Protein AF-A0A267DN50-F1 (afdb_monomer_lite)

Secondary structure (DSSP, 8-state):
-TTHHHHHHHHHHHHHHHHHHHHHHHTTT-HHHHHHHHHHHHHHHHHHHHHHHHHHHHHS-GGGHHHHHHHHHHHIIIIIIIIHHHHHHHHHHHHHTT---HHHHHHHHHHHHHHHHHHHHHHHHHHHHHHHHHHHHHHHHHHHHHHHHHHHHHHHHH----HHHHGGG-S-------------------------

Structure (mmCIF, N/CA/C/O backbone):
data_AF-A0A267DN50-F1
#
_entry.id   AF-A0A267DN50-F1
#
loop_
_atom_site.group_PDB
_atom_site.id
_atom_site.type_symbol
_atom_site.label_atom_id
_atom_site.label_alt_id
_atom_site.label_comp_id
_atom_site.label_asym_id
_atom_site.label_entity_id
_atom_site.label_seq_id
_atom_site.pdbx_PDB_ins_code
_atom_site.Cartn_x
_atom_site.Cartn_y
_atom_site.Cartn_z
_atom_site.occupancy
_atom_site.B_iso_or_equiv
_atom_site.auth_seq_id
_atom_site.auth_comp_id
_atom_site.auth_asym_id
_atom_site.auth_atom_id
_atom_site.pdbx_PDB_model_num
ATOM 1 N N . MET A 1 1 ? 14.036 -15.244 -11.077 1.00 53.00 1 MET A N 1
ATOM 2 C CA . MET A 1 1 ? 12.853 -14.911 -11.902 1.00 53.00 1 MET A CA 1
ATOM 3 C C . MET A 1 1 ? 12.635 -13.404 -11.788 1.00 53.00 1 MET A C 1
ATOM 5 O O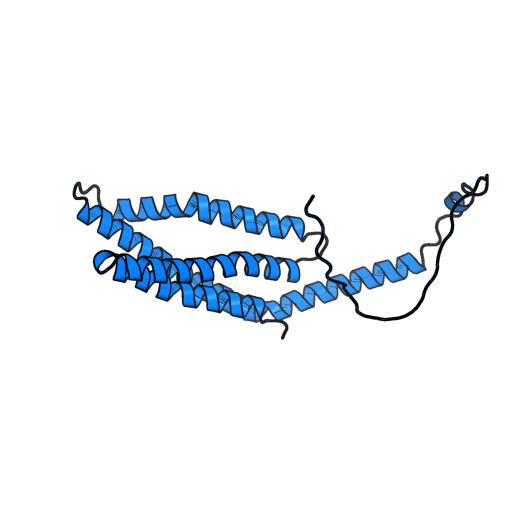 . MET A 1 1 ? 12.744 -12.907 -10.675 1.00 53.00 1 MET A O 1
ATOM 9 N N . PRO A 1 2 ? 12.424 -12.669 -12.889 1.00 61.88 2 PRO A N 1
ATOM 10 C CA . PRO A 1 2 ? 12.472 -11.200 -12.905 1.00 61.88 2 PRO A CA 1
ATOM 11 C C . PRO A 1 2 ? 11.225 -10.484 -12.345 1.00 61.88 2 PRO A C 1
ATOM 13 O O . PRO A 1 2 ? 11.190 -9.267 -12.372 1.00 61.88 2 PRO A O 1
ATOM 16 N N . ASN A 1 3 ? 10.214 -11.199 -11.842 1.00 72.62 3 ASN A N 1
ATOM 17 C CA . ASN A 1 3 ? 8.945 -10.676 -11.297 1.00 72.62 3 ASN A CA 1
ATOM 18 C C . ASN A 1 3 ? 8.736 -10.928 -9.797 1.00 72.62 3 ASN A C 1
ATOM 20 O O . ASN A 1 3 ? 7.644 -10.687 -9.293 1.00 72.62 3 ASN A O 1
ATOM 24 N N . ILE A 1 4 ? 9.722 -11.460 -9.079 1.00 81.81 4 ILE A N 1
ATOM 25 C CA . ILE A 1 4 ? 9.487 -11.932 -7.705 1.00 81.81 4 ILE A CA 1
ATOM 26 C C . ILE A 1 4 ? 9.120 -10.770 -6.774 1.00 81.81 4 ILE A C 1
ATOM 28 O O . ILE A 1 4 ? 8.232 -10.918 -5.945 1.00 81.81 4 ILE A O 1
ATOM 32 N N . ASP A 1 5 ? 9.732 -9.604 -6.942 1.00 87.06 5 ASP A N 1
ATOM 33 C CA . ASP A 1 5 ? 9.576 -8.458 -6.042 1.00 87.06 5 ASP A CA 1
ATOM 34 C C . ASP A 1 5 ? 8.137 -7.912 -6.006 1.00 87.06 5 ASP A C 1
ATOM 36 O O . ASP A 1 5 ? 7.555 -7.875 -4.923 1.00 87.06 5 ASP A O 1
ATOM 40 N N . PRO A 1 6 ? 7.474 -7.566 -7.131 1.00 86.12 6 PRO A N 1
ATOM 41 C CA . PRO A 1 6 ? 6.077 -7.124 -7.080 1.00 86.12 6 PRO A CA 1
ATOM 42 C C . PRO A 1 6 ? 5.107 -8.220 -6.612 1.00 86.12 6 PRO A C 1
ATOM 44 O O . PRO A 1 6 ? 4.110 -7.903 -5.963 1.00 86.12 6 PRO A O 1
ATOM 47 N N . ILE A 1 7 ? 5.403 -9.501 -6.873 1.00 88.06 7 ILE A N 1
ATOM 48 C CA . ILE A 1 7 ? 4.582 -10.627 -6.398 1.00 88.06 7 ILE A CA 1
ATOM 49 C C . ILE A 1 7 ? 4.672 -10.754 -4.878 1.00 88.06 7 ILE A C 1
ATOM 51 O O . ILE A 1 7 ? 3.643 -10.845 -4.212 1.00 88.06 7 ILE A O 1
ATOM 55 N N . VAL A 1 8 ? 5.887 -10.748 -4.325 1.00 90.25 8 VAL A N 1
ATOM 56 C CA . VAL A 1 8 ? 6.114 -10.832 -2.877 1.00 90.25 8 VAL A CA 1
ATOM 57 C C . VAL A 1 8 ? 5.501 -9.623 -2.181 1.00 90.25 8 VAL A C 1
ATOM 59 O O . VAL A 1 8 ? 4.876 -9.782 -1.134 1.00 90.25 8 VAL A O 1
ATOM 62 N N . ASN A 1 9 ? 5.592 -8.439 -2.793 1.00 90.62 9 ASN A N 1
ATOM 63 C CA . ASN A 1 9 ? 4.973 -7.237 -2.256 1.00 90.62 9 ASN A CA 1
ATOM 64 C C . ASN A 1 9 ? 3.441 -7.339 -2.188 1.00 90.62 9 ASN A C 1
ATOM 66 O O . ASN A 1 9 ? 2.832 -7.127 -1.139 1.00 90.62 9 ASN A O 1
ATOM 70 N N . GLY A 1 10 ? 2.815 -7.719 -3.306 1.00 88.81 10 GLY A N 1
ATOM 71 C CA . GLY A 1 10 ? 1.368 -7.901 -3.382 1.00 88.81 10 GLY A CA 1
ATOM 72 C C . GLY A 1 10 ? 0.870 -9.001 -2.444 1.00 88.81 10 GLY A C 1
ATOM 73 O O . GLY A 1 10 ? -0.134 -8.810 -1.763 1.00 88.81 10 GLY A O 1
ATOM 74 N N . ALA A 1 11 ? 1.593 -10.122 -2.352 1.00 90.25 11 ALA A N 1
ATOM 75 C CA . ALA A 1 11 ? 1.276 -11.219 -1.440 1.00 90.25 11 ALA A CA 1
ATOM 76 C C . ALA A 1 11 ? 1.411 -10.808 0.034 1.00 90.25 11 ALA A C 1
ATOM 78 O O . ALA A 1 11 ? 0.543 -11.145 0.837 1.00 90.25 11 ALA A O 1
ATOM 79 N N . GLY A 1 12 ? 2.453 -10.048 0.384 1.00 90.44 12 GLY A N 1
ATOM 80 C CA . GLY A 1 12 ? 2.645 -9.509 1.730 1.00 90.44 12 GLY A CA 1
ATOM 81 C C . GLY A 1 12 ? 1.500 -8.588 2.146 1.00 90.44 12 GLY A C 1
ATOM 82 O O . GLY A 1 12 ? 0.945 -8.753 3.229 1.00 90.44 12 GLY A O 1
ATOM 83 N N . LEU A 1 13 ? 1.074 -7.689 1.254 1.00 90.94 13 LEU A N 1
ATOM 84 C CA . LEU A 1 13 ? -0.038 -6.774 1.517 1.00 90.94 13 LEU A CA 1
ATOM 85 C C . LEU A 1 13 ? -1.396 -7.503 1.566 1.00 90.94 13 LEU A C 1
ATOM 87 O O . LEU A 1 13 ? -2.230 -7.213 2.424 1.00 90.94 13 LEU A O 1
ATOM 91 N N . LEU A 1 14 ? -1.592 -8.515 0.713 1.00 91.31 14 LEU A N 1
ATOM 92 C CA . LEU A 1 14 ? -2.772 -9.385 0.760 1.00 91.31 14 LEU A CA 1
ATOM 93 C C . LEU A 1 14 ? -2.852 -10.213 2.038 1.00 91.31 14 LEU A C 1
ATOM 95 O O . LEU A 1 14 ? -3.957 -10.441 2.516 1.00 91.31 14 LEU A O 1
ATOM 99 N N . LEU A 1 15 ? -1.719 -10.671 2.576 1.00 90.81 15 LEU A N 1
ATOM 100 C CA . LEU A 1 15 ? -1.656 -11.371 3.859 1.00 90.81 15 LEU A CA 1
ATOM 101 C C . LEU A 1 15 ? -1.810 -10.405 5.038 1.00 90.81 15 LEU A C 1
ATOM 103 O O . LEU A 1 15 ? -2.452 -10.757 6.024 1.00 90.81 15 LEU A O 1
ATOM 107 N N . ALA A 1 16 ? -1.303 -9.176 4.932 1.00 91.75 16 ALA A N 1
ATOM 108 C CA . ALA A 1 16 ? -1.474 -8.159 5.966 1.00 91.75 16 ALA A CA 1
ATOM 109 C C . ALA A 1 16 ? -2.956 -7.795 6.177 1.00 91.75 16 ALA A C 1
ATOM 111 O O . ALA A 1 16 ? -3.373 -7.600 7.312 1.00 91.75 16 ALA A O 1
ATOM 112 N N . GLY A 1 17 ? -3.779 -7.775 5.122 1.00 89.56 17 GLY A N 1
ATOM 113 C CA . GLY A 1 17 ? -5.225 -7.511 5.204 1.00 89.56 17 GLY A CA 1
ATOM 114 C C . GLY A 1 17 ? -6.007 -8.387 6.210 1.00 89.56 17 GLY A C 1
ATOM 115 O O . GLY A 1 17 ? -6.609 -7.843 7.140 1.00 89.56 17 GLY A O 1
ATOM 116 N N . PRO A 1 18 ? -6.028 -9.728 6.070 1.00 88.75 18 PRO A N 1
ATOM 117 C CA . PRO A 1 18 ? -6.711 -10.625 7.000 1.00 88.75 18 PRO A CA 1
ATOM 118 C C . PRO A 1 18 ? -6.049 -10.665 8.382 1.00 88.75 18 PRO A C 1
ATOM 120 O O . PRO A 1 18 ? -6.759 -10.822 9.372 1.00 88.75 18 PRO A O 1
ATOM 123 N N . PHE A 1 19 ? -4.728 -10.479 8.480 1.00 90.19 19 PHE A N 1
ATOM 124 C CA . PHE A 1 19 ? -4.043 -10.369 9.774 1.00 90.19 19 PHE A CA 1
ATOM 125 C C . PHE A 1 19 ? -4.443 -9.094 10.532 1.00 90.19 19 PHE A C 1
ATOM 127 O O . PHE A 1 19 ? -4.728 -9.156 11.730 1.00 90.19 19 PHE A O 1
ATOM 134 N N . LEU A 1 20 ? -4.568 -7.961 9.837 1.00 91.62 20 LEU A N 1
ATOM 135 C CA . LEU A 1 20 ? -5.076 -6.707 10.393 1.00 91.62 20 LEU A CA 1
ATOM 136 C C . LEU A 1 20 ? -6.543 -6.859 10.821 1.00 91.62 20 LEU A C 1
ATOM 138 O O . LEU A 1 20 ? -6.914 -6.468 11.925 1.00 91.62 20 LEU A O 1
ATOM 142 N N . TRP A 1 21 ? -7.373 -7.497 9.990 1.00 91.62 21 TRP A N 1
ATOM 143 C CA . TRP A 1 21 ? -8.766 -7.794 10.336 1.00 91.62 21 TRP A CA 1
ATOM 144 C C . TRP A 1 21 ? -8.875 -8.684 11.584 1.00 91.62 21 TRP A C 1
ATOM 146 O O . TRP A 1 21 ? -9.641 -8.374 12.495 1.00 91.62 21 TRP A O 1
ATOM 156 N N . ALA A 1 22 ? -8.069 -9.747 11.666 1.00 90.81 22 ALA A N 1
ATOM 157 C CA . ALA A 1 22 ? -8.013 -10.622 12.834 1.00 90.81 22 ALA A CA 1
ATOM 158 C C . ALA A 1 22 ? -7.535 -9.867 14.083 1.00 90.81 22 ALA A C 1
ATOM 160 O O . ALA A 1 22 ? -8.112 -10.036 15.155 1.00 90.81 22 ALA A O 1
ATOM 161 N N . THR A 1 23 ? -6.539 -8.987 13.940 1.00 92.06 23 THR A N 1
ATOM 162 C CA . THR A 1 23 ? -6.069 -8.112 15.022 1.00 92.06 23 THR A CA 1
ATOM 163 C C . THR A 1 23 ? -7.229 -7.284 15.571 1.00 92.06 23 THR A C 1
ATOM 165 O O . THR A 1 23 ? -7.488 -7.335 16.770 1.00 92.06 23 THR A O 1
ATOM 168 N N . LEU A 1 24 ? -7.995 -6.611 14.704 1.00 90.31 24 LEU A N 1
ATOM 169 C CA . LEU A 1 24 ? -9.158 -5.811 15.106 1.00 90.31 24 LEU A CA 1
ATOM 170 C C . LEU A 1 24 ? -10.271 -6.648 15.744 1.00 90.31 24 LEU A C 1
ATOM 172 O O . LEU A 1 24 ? -10.923 -6.170 16.670 1.00 90.31 24 LEU A O 1
ATOM 176 N N . TYR A 1 25 ? -10.490 -7.880 15.283 1.00 90.44 25 TYR A N 1
ATOM 177 C CA . TYR A 1 25 ? -11.490 -8.779 15.861 1.00 90.44 25 TYR A CA 1
ATOM 178 C C . TYR A 1 25 ? -11.106 -9.261 17.272 1.00 90.44 25 TYR A C 1
ATOM 180 O O . TYR A 1 25 ? -11.981 -9.422 18.122 1.00 90.44 25 TYR A O 1
ATOM 188 N N . LEU A 1 26 ? -9.811 -9.459 17.549 1.00 89.88 26 LEU A N 1
ATOM 189 C CA . LEU A 1 26 ? -9.319 -10.002 18.823 1.00 89.88 26 LEU A CA 1
ATOM 190 C C . LEU A 1 26 ? -9.086 -8.949 19.919 1.00 89.88 26 LEU A C 1
ATOM 192 O O . LEU A 1 26 ? -8.982 -9.338 21.087 1.00 89.88 26 LEU A O 1
ATOM 196 N N . VAL A 1 27 ? -9.073 -7.651 19.580 1.00 89.75 27 VAL A N 1
ATOM 197 C CA . VAL A 1 27 ? -8.904 -6.535 20.536 1.00 89.75 27 VAL A CA 1
ATOM 198 C C . VAL A 1 27 ? -9.737 -6.690 21.823 1.00 89.75 27 VAL A C 1
ATOM 200 O O . VAL A 1 27 ? -9.157 -6.562 22.902 1.00 89.75 27 VAL A O 1
ATOM 203 N N . PRO A 1 28 ? -11.060 -6.967 21.781 1.00 85.19 28 PRO A N 1
ATOM 204 C CA . PRO A 1 28 ? -11.863 -7.070 23.002 1.00 85.19 28 PRO A CA 1
ATOM 205 C C . PRO A 1 28 ? -11.683 -8.396 23.759 1.00 85.19 28 PRO A C 1
ATOM 207 O O . PRO A 1 28 ? -12.145 -8.506 24.892 1.00 85.19 28 PRO A O 1
ATOM 210 N N . VAL A 1 29 ? -11.053 -9.409 23.152 1.00 87.44 29 VAL A N 1
ATOM 211 C CA . VAL A 1 29 ? -10.940 -10.762 23.720 1.00 87.44 29 VAL A CA 1
ATOM 212 C C . VAL A 1 29 ? -9.640 -10.927 24.498 1.00 87.44 29 VAL A C 1
ATOM 214 O O . VAL A 1 29 ? -9.661 -11.373 25.643 1.00 87.44 29 VAL A O 1
ATOM 217 N N . SER A 1 30 ? -8.495 -10.589 23.894 1.00 89.06 30 SER A N 1
ATOM 218 C CA . SER A 1 30 ? -7.216 -10.661 24.605 1.00 89.06 30 SER A CA 1
ATOM 219 C C . SER A 1 30 ? -6.149 -9.741 24.017 1.00 89.06 30 SER A C 1
ATOM 221 O O . SER A 1 30 ? -5.908 -9.702 22.807 1.00 89.06 30 SER A O 1
ATOM 223 N N . VAL A 1 31 ? -5.445 -9.048 24.910 1.00 89.75 31 VAL A N 1
ATOM 224 C CA . VAL A 1 31 ? -4.378 -8.110 24.543 1.00 89.75 31 VAL A CA 1
ATOM 225 C C . VAL A 1 31 ? -3.153 -8.850 23.994 1.00 89.75 31 VAL A C 1
ATOM 227 O O . VAL A 1 31 ? -2.584 -8.421 22.998 1.00 89.75 31 VAL A O 1
ATOM 230 N N . TYR A 1 32 ? -2.773 -9.995 24.576 1.00 92.06 32 TYR A N 1
ATOM 231 C CA . TYR A 1 32 ? -1.568 -10.730 24.165 1.00 92.06 32 TYR A CA 1
ATOM 232 C C . TYR A 1 32 ? -1.637 -11.252 22.721 1.00 92.06 32 TYR A C 1
ATOM 234 O O . TYR A 1 32 ? -0.693 -11.038 21.964 1.00 92.06 32 TYR A O 1
ATOM 242 N N . LEU A 1 33 ? -2.750 -11.878 22.304 1.00 90.62 33 LEU A N 1
ATOM 243 C CA . LEU A 1 33 ? -2.920 -12.294 20.901 1.00 90.62 33 LEU A CA 1
ATOM 244 C C . LEU A 1 33 ? -2.954 -11.091 19.958 1.00 90.62 33 LEU A C 1
ATOM 246 O O . LEU A 1 33 ? -2.358 -11.148 18.886 1.00 90.62 33 LEU A O 1
ATOM 2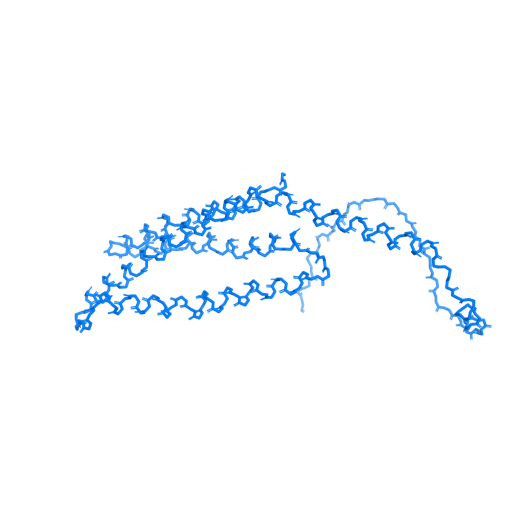50 N N . THR A 1 34 ? -3.615 -10.005 20.369 1.00 92.50 34 THR A N 1
ATOM 251 C CA . THR A 1 34 ? -3.678 -8.766 19.583 1.00 92.50 34 THR A CA 1
ATOM 252 C C . THR A 1 34 ? -2.277 -8.222 19.317 1.00 92.50 34 THR A C 1
ATOM 254 O O . THR A 1 34 ? -1.965 -7.896 18.180 1.00 92.50 34 THR A O 1
ATOM 257 N N . LEU A 1 35 ? -1.398 -8.186 20.323 1.00 91.94 35 LEU A N 1
ATOM 258 C CA . LEU A 1 35 ? -0.023 -7.702 20.162 1.00 91.94 35 LEU A CA 1
ATOM 259 C C . LEU A 1 35 ? 0.819 -8.596 19.240 1.00 91.94 35 LEU A C 1
ATOM 261 O O . LEU A 1 35 ? 1.568 -8.079 18.415 1.00 91.94 35 LEU A O 1
ATOM 265 N N . VAL A 1 36 ? 0.681 -9.922 19.340 1.00 93.81 36 VAL A N 1
ATOM 266 C CA . VAL A 1 36 ? 1.411 -10.862 18.468 1.00 93.81 36 VAL A CA 1
ATOM 267 C C . VAL A 1 36 ? 0.959 -10.731 17.009 1.00 93.81 36 VAL A C 1
ATOM 269 O O . VAL A 1 36 ? 1.795 -10.690 16.107 1.00 93.81 36 VAL A O 1
ATOM 272 N N . LEU A 1 37 ? -0.350 -10.624 16.764 1.00 91.69 37 LEU A N 1
ATOM 273 C CA . LEU A 1 37 ? -0.890 -10.433 15.413 1.00 91.69 37 LEU A CA 1
ATOM 274 C C . LEU A 1 37 ? -0.586 -9.038 14.853 1.00 91.69 37 LEU A C 1
ATOM 276 O O . LEU A 1 37 ? -0.269 -8.915 13.668 1.00 91.69 37 LEU A O 1
ATOM 280 N N . MET A 1 38 ? -0.609 -8.005 15.698 1.00 93.25 38 MET A N 1
ATOM 281 C CA . MET A 1 38 ? -0.199 -6.647 15.337 1.00 93.25 38 MET A CA 1
ATOM 282 C C . MET A 1 38 ? 1.267 -6.625 14.900 1.00 93.25 38 MET A C 1
ATOM 284 O O . MET A 1 38 ? 1.581 -6.070 13.854 1.00 93.25 38 MET A O 1
ATOM 288 N N . PHE A 1 39 ? 2.154 -7.296 15.642 1.00 94.00 39 PHE A N 1
ATOM 289 C CA . PHE A 1 39 ? 3.566 -7.407 15.276 1.00 94.00 39 PHE A CA 1
ATOM 290 C C . PHE A 1 39 ? 3.761 -8.096 13.919 1.00 94.00 39 PHE A C 1
ATOM 292 O O . PHE A 1 39 ? 4.526 -7.615 13.086 1.00 94.00 39 PHE A O 1
ATOM 299 N N . ALA A 1 40 ? 3.044 -9.194 13.662 1.00 92.38 40 ALA A N 1
ATOM 300 C CA . ALA A 1 40 ? 3.102 -9.876 12.370 1.00 92.38 40 ALA A CA 1
ATOM 301 C C . ALA A 1 40 ? 2.575 -8.996 11.218 1.00 92.38 40 ALA A C 1
ATOM 303 O O . ALA A 1 40 ? 3.163 -8.978 10.138 1.00 92.38 40 ALA A O 1
ATOM 304 N N . THR A 1 41 ? 1.494 -8.248 11.457 1.00 93.50 41 THR A N 1
ATOM 305 C CA . THR A 1 41 ? 0.917 -7.308 10.483 1.00 93.50 41 THR A CA 1
ATOM 306 C C . THR A 1 41 ? 1.898 -6.187 10.150 1.00 93.50 41 THR A C 1
ATOM 308 O O . THR A 1 41 ? 2.143 -5.917 8.976 1.00 93.50 41 THR A O 1
ATOM 311 N N . GLU A 1 42 ? 2.502 -5.581 11.172 1.00 91.94 42 GLU A N 1
ATOM 312 C CA . GLU A 1 42 ? 3.490 -4.515 11.013 1.00 91.94 42 GLU A CA 1
ATOM 313 C C . GLU A 1 42 ? 4.728 -5.021 10.268 1.00 91.94 42 GLU A C 1
ATOM 315 O O . GLU A 1 42 ? 5.201 -4.366 9.350 1.00 91.94 42 GLU A O 1
ATOM 320 N N . LEU A 1 43 ? 5.206 -6.234 10.570 1.00 93.00 43 LEU A N 1
ATOM 321 C CA . LEU A 1 43 ? 6.343 -6.833 9.868 1.00 93.00 43 LEU A CA 1
ATOM 322 C C . LEU A 1 43 ? 6.079 -6.994 8.361 1.00 93.00 43 LEU A C 1
ATOM 324 O O . LEU A 1 43 ? 6.939 -6.666 7.540 1.00 93.00 43 LEU A O 1
ATOM 328 N N . LEU A 1 44 ? 4.889 -7.479 7.992 1.00 91.06 44 LEU A N 1
ATOM 329 C CA . LEU A 1 44 ? 4.465 -7.586 6.592 1.00 91.06 44 LEU A CA 1
ATOM 330 C C . LEU A 1 44 ? 4.361 -6.203 5.928 1.00 91.06 44 LEU A C 1
ATOM 332 O O . LEU A 1 44 ? 4.697 -6.053 4.752 1.00 91.06 44 LEU A O 1
ATOM 336 N N . LEU A 1 45 ? 3.943 -5.185 6.683 1.00 89.31 45 LEU A N 1
ATOM 337 C CA . LEU A 1 45 ? 3.839 -3.808 6.207 1.00 89.31 45 LEU A CA 1
ATOM 338 C C . LEU A 1 45 ? 5.218 -3.151 6.021 1.00 89.31 45 LEU A C 1
ATOM 340 O O . LEU A 1 45 ? 5.456 -2.505 4.998 1.00 89.31 45 LEU A O 1
ATOM 344 N N . CYS A 1 46 ? 6.157 -3.378 6.944 1.00 90.88 46 CYS A N 1
ATOM 345 C CA . CYS A 1 46 ? 7.543 -2.919 6.840 1.00 90.88 46 CYS A CA 1
ATOM 346 C C . CYS A 1 46 ? 8.245 -3.518 5.615 1.00 90.88 46 CYS A C 1
ATOM 348 O O . CYS A 1 46 ? 9.015 -2.832 4.940 1.00 90.88 46 CYS A O 1
ATOM 350 N N . LEU A 1 47 ? 7.958 -4.784 5.295 1.00 86.81 47 LEU A N 1
ATOM 351 C CA . LEU A 1 47 ? 8.485 -5.434 4.097 1.00 86.81 47 LEU A CA 1
ATOM 352 C C . LEU A 1 47 ? 8.004 -4.718 2.821 1.00 86.81 47 LEU A C 1
ATOM 354 O O . LEU A 1 47 ? 8.806 -4.471 1.920 1.00 86.81 47 LEU A O 1
ATOM 358 N N . ASN A 1 48 ? 6.731 -4.313 2.767 1.00 89.00 48 ASN A N 1
ATOM 359 C CA . ASN A 1 48 ? 6.174 -3.591 1.618 1.00 89.00 48 ASN A CA 1
ATOM 360 C C . ASN A 1 48 ? 6.871 -2.245 1.371 1.00 89.00 48 ASN A C 1
ATOM 362 O O . ASN A 1 48 ? 7.189 -1.915 0.227 1.00 89.00 48 ASN A O 1
ATOM 366 N N . TRP A 1 49 ? 7.203 -1.507 2.435 1.00 87.50 49 TRP A N 1
ATOM 367 C CA . TRP A 1 49 ? 7.943 -0.246 2.319 1.00 87.50 49 TRP A CA 1
ATOM 368 C C . TRP A 1 49 ? 9.336 -0.419 1.683 1.00 87.50 49 TRP A C 1
ATOM 370 O O . TRP A 1 49 ? 9.754 0.397 0.859 1.00 87.50 49 TRP A O 1
ATOM 380 N N . ALA A 1 50 ? 10.039 -1.514 1.987 1.00 88.94 50 ALA A N 1
ATOM 381 C CA . ALA A 1 50 ? 11.332 -1.813 1.371 1.00 88.94 50 ALA A CA 1
ATOM 382 C C . ALA A 1 50 ? 11.196 -2.267 -0.097 1.00 88.94 50 ALA A C 1
ATOM 384 O O . ALA A 1 50 ? 11.947 -1.809 -0.965 1.00 88.94 50 ALA A O 1
ATOM 385 N N . LEU A 1 51 ? 10.227 -3.140 -0.398 1.00 89.62 51 LEU A N 1
ATOM 386 C CA . LEU A 1 51 ? 10.055 -3.703 -1.742 1.00 89.62 51 LEU A CA 1
ATOM 387 C C . LEU A 1 51 ? 9.550 -2.678 -2.762 1.00 89.62 51 LEU A C 1
ATOM 389 O O . LEU A 1 51 ? 9.991 -2.708 -3.912 1.00 89.62 51 LEU A O 1
ATOM 393 N N . VAL A 1 52 ? 8.671 -1.747 -2.372 1.00 89.06 52 VAL A N 1
ATOM 394 C CA . VAL A 1 52 ? 8.186 -0.703 -3.294 1.00 89.06 52 VAL A CA 1
ATOM 395 C C . VAL A 1 52 ? 9.328 0.185 -3.797 1.00 89.06 52 VAL A C 1
ATOM 397 O O . VAL A 1 52 ? 9.339 0.580 -4.969 1.00 89.06 52 VAL A O 1
ATOM 400 N N . ASN A 1 53 ? 10.331 0.450 -2.951 1.00 90.50 53 ASN A N 1
ATOM 401 C CA . ASN A 1 53 ? 11.519 1.183 -3.365 1.00 90.50 53 ASN A CA 1
ATOM 402 C C . ASN A 1 53 ? 12.298 0.381 -4.411 1.00 90.50 53 ASN A C 1
ATOM 404 O O . ASN A 1 53 ? 12.532 0.890 -5.499 1.00 90.50 53 ASN A O 1
ATOM 408 N N . GLU A 1 54 ? 12.608 -0.889 -4.149 1.00 90.88 54 GLU A N 1
ATOM 409 C CA . GLU A 1 54 ? 13.342 -1.734 -5.101 1.00 90.88 54 GLU A CA 1
ATOM 410 C C . GLU A 1 54 ? 12.636 -1.841 -6.464 1.00 90.88 54 GLU A C 1
ATOM 412 O O . GLU A 1 54 ? 13.262 -1.650 -7.506 1.00 90.88 54 GLU A O 1
ATOM 417 N N . ILE A 1 55 ? 11.315 -2.044 -6.477 1.00 89.38 55 ILE A N 1
ATOM 418 C CA . ILE A 1 55 ? 10.503 -2.074 -7.704 1.00 89.38 55 ILE A CA 1
ATOM 419 C C . ILE A 1 55 ? 10.657 -0.765 -8.488 1.00 89.38 55 ILE A C 1
ATOM 421 O O . ILE A 1 55 ? 10.919 -0.804 -9.692 1.00 89.38 55 ILE A O 1
ATOM 425 N N . THR A 1 56 ? 10.555 0.381 -7.805 1.00 88.19 56 THR A N 1
ATOM 426 C CA . THR A 1 56 ? 10.682 1.721 -8.406 1.00 88.19 56 THR A CA 1
ATOM 427 C C . THR A 1 56 ? 12.045 1.914 -9.066 1.00 88.19 56 THR A C 1
ATOM 429 O O . THR A 1 56 ? 12.136 2.426 -10.183 1.00 88.19 56 THR A O 1
ATOM 432 N N . LEU A 1 57 ? 13.116 1.468 -8.410 1.00 87.56 57 LEU A N 1
ATOM 433 C CA . LEU A 1 57 ? 14.480 1.599 -8.922 1.00 87.56 57 LEU A CA 1
ATOM 434 C C . LEU A 1 57 ? 14.713 0.779 -10.197 1.00 87.56 57 LEU A C 1
ATOM 436 O O . LEU A 1 57 ? 15.560 1.161 -10.998 1.00 87.56 57 LEU A O 1
ATOM 440 N N . ARG A 1 58 ? 13.976 -0.320 -10.406 1.00 84.75 58 ARG A N 1
ATOM 441 C CA . ARG A 1 58 ? 14.124 -1.167 -11.604 1.00 84.75 58 ARG A CA 1
ATOM 442 C C . ARG A 1 58 ? 13.320 -0.693 -12.807 1.00 84.75 58 ARG A C 1
ATOM 444 O O . ARG A 1 58 ? 13.702 -0.974 -13.937 1.00 84.75 58 ARG A O 1
ATOM 451 N N . VAL A 1 59 ? 12.229 0.033 -12.576 1.00 87.31 59 VAL A N 1
ATOM 452 C CA . VAL A 1 59 ? 11.383 0.590 -13.649 1.00 87.31 59 VAL A CA 1
ATOM 453 C C . VAL A 1 59 ? 11.727 2.039 -13.990 1.00 87.31 59 VAL A C 1
ATOM 455 O O . VAL A 1 59 ? 11.093 2.643 -14.853 1.00 87.31 59 VAL A O 1
ATOM 458 N N . THR A 1 60 ? 12.734 2.618 -13.336 1.00 86.25 60 THR A N 1
ATOM 459 C CA . THR A 1 60 ? 13.169 3.994 -13.581 1.00 86.25 60 THR A CA 1
ATOM 460 C C . THR A 1 60 ? 14.546 4.028 -14.221 1.00 86.25 60 THR A C 1
ATOM 462 O O . THR A 1 60 ? 15.454 3.288 -13.857 1.00 86.25 60 THR A O 1
ATOM 465 N N . VAL A 1 61 ? 14.708 4.916 -15.202 1.00 81.69 61 VAL A N 1
ATOM 466 C CA . VAL A 1 61 ? 15.997 5.135 -15.869 1.00 81.69 61 VAL A CA 1
ATOM 467 C C . VAL A 1 61 ? 16.995 5.713 -14.849 1.00 81.69 61 VAL A C 1
ATOM 469 O O . VAL A 1 61 ? 16.602 6.601 -14.078 1.00 81.69 61 VAL A O 1
ATOM 472 N N . PRO A 1 62 ? 18.279 5.294 -14.852 1.00 78.94 62 PRO A N 1
ATOM 473 C CA . PRO A 1 62 ? 19.262 5.678 -13.832 1.00 78.94 62 PRO A CA 1
ATOM 474 C C . PRO A 1 62 ? 19.356 7.185 -13.557 1.00 78.94 62 PRO A C 1
ATOM 476 O O . PRO A 1 62 ? 19.477 7.602 -12.407 1.00 78.94 62 PRO A O 1
ATOM 479 N N . THR A 1 63 ? 19.210 8.017 -14.592 1.00 80.44 63 THR A N 1
ATOM 480 C CA . THR A 1 63 ? 19.284 9.486 -14.499 1.00 80.44 63 THR A CA 1
ATOM 481 C C . THR A 1 63 ? 18.149 10.125 -13.693 1.00 80.44 63 THR A C 1
ATOM 483 O O . THR A 1 63 ? 18.291 11.255 -13.234 1.00 80.44 63 THR A O 1
ATOM 486 N N . ARG A 1 64 ? 17.020 9.429 -13.501 1.00 83.25 64 ARG A N 1
ATOM 487 C CA . ARG A 1 64 ? 15.822 9.945 -12.806 1.00 83.25 64 ARG A CA 1
ATOM 488 C C . ARG A 1 64 ? 15.457 9.154 -11.550 1.00 83.25 64 ARG A C 1
ATOM 490 O O . ARG A 1 64 ? 14.465 9.470 -10.895 1.00 83.25 64 ARG A O 1
ATOM 497 N N . ARG A 1 65 ? 16.272 8.159 -11.195 1.00 88.56 65 ARG A N 1
ATOM 498 C CA . ARG A 1 65 ? 16.045 7.235 -10.078 1.00 88.56 65 ARG A CA 1
ATOM 499 C C . ARG A 1 65 ? 15.819 7.966 -8.746 1.00 88.56 65 ARG A C 1
ATOM 501 O O . ARG A 1 65 ? 14.860 7.670 -8.045 1.00 88.56 65 ARG A O 1
ATOM 508 N N . SER A 1 66 ? 16.630 8.986 -8.451 1.00 90.50 66 SER A N 1
ATOM 509 C CA . SER A 1 66 ? 16.530 9.777 -7.209 1.00 90.50 66 SER A CA 1
ATOM 510 C C . SER A 1 66 ? 15.187 10.508 -7.067 1.00 90.50 66 SER A C 1
ATOM 512 O O . SER A 1 66 ? 14.552 10.456 -6.017 1.00 90.50 66 SER A O 1
ATOM 514 N N . MET A 1 67 ? 14.689 11.123 -8.145 1.00 92.44 67 MET A N 1
ATOM 515 C CA . MET A 1 67 ? 13.402 11.824 -8.119 1.00 92.44 67 MET A CA 1
ATOM 516 C C . MET A 1 67 ? 12.234 10.855 -7.901 1.00 92.44 67 MET A C 1
ATOM 518 O O . MET A 1 67 ? 11.330 11.155 -7.124 1.00 92.44 67 MET A O 1
ATOM 522 N N . ALA A 1 68 ? 12.264 9.690 -8.555 1.00 91.25 68 ALA A N 1
ATOM 523 C CA . ALA A 1 68 ? 11.224 8.676 -8.410 1.00 91.25 68 ALA A CA 1
ATOM 524 C C . ALA A 1 68 ? 11.143 8.134 -6.975 1.00 91.25 68 ALA A C 1
ATOM 526 O O . ALA A 1 68 ? 10.054 8.055 -6.407 1.00 91.25 68 ALA A O 1
ATOM 527 N N . THR A 1 69 ? 12.291 7.841 -6.360 1.00 89.62 69 THR A N 1
ATOM 528 C CA . THR A 1 69 ? 12.362 7.438 -4.950 1.00 89.62 69 THR A CA 1
ATOM 529 C C . THR A 1 69 ? 11.823 8.518 -4.022 1.00 89.62 69 THR A C 1
ATOM 531 O O . THR A 1 69 ? 11.003 8.221 -3.156 1.00 89.62 69 THR A O 1
ATOM 534 N N . SER A 1 70 ? 12.218 9.778 -4.221 1.00 93.31 70 SER A N 1
ATOM 535 C CA . SER A 1 70 ? 11.739 10.883 -3.388 1.00 93.31 70 SER A CA 1
ATOM 536 C C . SER A 1 70 ? 10.231 11.090 -3.505 1.00 93.31 70 SER A C 1
ATOM 538 O O . SER A 1 70 ? 9.578 11.290 -2.488 1.00 93.31 70 SER A O 1
ATOM 540 N N . ILE A 1 71 ? 9.650 10.997 -4.707 1.00 93.81 71 ILE A N 1
ATOM 541 C CA . ILE A 1 71 ? 8.191 11.087 -4.889 1.00 93.81 71 ILE A CA 1
ATOM 542 C C . ILE A 1 71 ? 7.484 9.941 -4.165 1.00 93.81 71 ILE A C 1
ATOM 544 O O . ILE A 1 71 ? 6.484 10.181 -3.496 1.00 93.81 71 ILE A O 1
ATOM 548 N N . ASN A 1 72 ? 8.005 8.716 -4.261 1.00 91.44 72 ASN A N 1
ATOM 549 C CA . ASN A 1 72 ? 7.433 7.560 -3.575 1.00 91.44 72 ASN A CA 1
ATOM 550 C C . ASN A 1 72 ? 7.438 7.736 -2.044 1.00 91.44 72 ASN A C 1
ATOM 552 O O . ASN A 1 72 ? 6.434 7.486 -1.376 1.00 91.44 72 ASN A O 1
ATOM 556 N N . ILE A 1 73 ? 8.547 8.233 -1.490 1.00 91.81 73 ILE A N 1
ATOM 557 C CA . ILE A 1 73 ? 8.687 8.530 -0.058 1.00 91.81 73 ILE A CA 1
ATOM 558 C C . ILE A 1 73 ? 7.764 9.685 0.355 1.00 91.81 73 ILE A C 1
ATOM 560 O O . ILE A 1 73 ? 7.031 9.563 1.333 1.00 91.81 73 ILE A O 1
ATOM 564 N N . LEU A 1 74 ? 7.742 10.784 -0.406 1.00 93.50 74 LEU A N 1
ATOM 565 C CA . LEU A 1 74 ? 6.866 11.929 -0.144 1.00 93.50 74 LEU A CA 1
ATOM 566 C C . LEU A 1 74 ? 5.392 11.529 -0.174 1.00 93.50 74 LEU A C 1
ATOM 568 O O . LEU A 1 74 ? 4.643 11.923 0.713 1.00 93.50 74 LEU A O 1
ATOM 572 N N . ALA A 1 75 ? 4.977 10.732 -1.160 1.00 90.88 75 ALA A N 1
ATOM 573 C CA . ALA A 1 75 ? 3.617 10.219 -1.245 1.00 90.88 75 ALA A CA 1
ATOM 574 C C . ALA A 1 75 ? 3.282 9.336 -0.035 1.00 90.88 75 ALA A C 1
ATOM 576 O O . ALA A 1 75 ? 2.218 9.501 0.556 1.00 90.88 75 ALA A O 1
ATOM 577 N N . SER A 1 76 ? 4.207 8.460 0.370 1.00 88.88 76 SER A N 1
ATOM 578 C CA . SER A 1 76 ? 4.027 7.575 1.526 1.00 88.88 76 SER A CA 1
ATOM 579 C C . SER A 1 76 ? 3.893 8.354 2.836 1.00 88.88 76 SER A C 1
ATOM 581 O O . SER A 1 76 ? 2.976 8.087 3.602 1.00 88.88 76 SER A O 1
ATOM 583 N N . HIS A 1 77 ? 4.730 9.365 3.078 1.00 90.62 77 HIS A N 1
ATOM 584 C CA . HIS A 1 77 ? 4.627 10.175 4.297 1.00 90.62 77 HIS A CA 1
ATOM 585 C C . HIS A 1 77 ? 3.425 11.123 4.277 1.00 90.62 77 HIS A C 1
ATOM 587 O O . HIS A 1 77 ? 2.729 11.269 5.278 1.00 90.62 77 HIS A O 1
ATOM 593 N N . LEU A 1 78 ? 3.151 11.773 3.144 1.00 91.56 78 LEU A N 1
ATOM 594 C CA . LEU A 1 78 ? 2.064 12.745 3.063 1.00 91.56 78 LEU A CA 1
ATOM 595 C C . LEU A 1 78 ? 0.694 12.067 3.159 1.00 91.56 78 LEU A C 1
ATOM 597 O O . LEU A 1 78 ? -0.170 12.534 3.896 1.00 91.56 78 LEU A O 1
ATOM 601 N N . LEU A 1 79 ? 0.479 10.975 2.423 1.00 87.50 79 LEU A N 1
ATOM 602 C CA . LEU A 1 79 ? -0.807 10.272 2.419 1.00 87.50 79 LEU A CA 1
ATOM 603 C C . LEU A 1 79 ? -0.906 9.245 3.547 1.00 87.50 79 LEU A C 1
ATOM 605 O O . LEU A 1 79 ? -1.973 9.105 4.140 1.00 87.50 79 LEU A O 1
ATOM 609 N N . GLY A 1 80 ? 0.185 8.540 3.843 1.00 85.75 80 GLY A N 1
ATOM 610 C CA . GLY A 1 80 ? 0.246 7.537 4.901 1.00 85.75 80 GLY A CA 1
ATOM 611 C C . GLY A 1 80 ? 0.337 8.182 6.277 1.00 85.75 80 GLY A C 1
ATOM 612 O O . GLY A 1 80 ? -0.652 8.185 7.004 1.00 85.75 80 GLY A O 1
ATOM 613 N N . ASP A 1 81 ? 1.479 8.768 6.631 1.00 85.50 81 ASP A N 1
ATOM 614 C CA . ASP A 1 81 ? 1.718 9.240 8.006 1.00 85.50 81 ASP A CA 1
ATOM 615 C C . ASP A 1 81 ? 0.880 10.468 8.381 1.00 85.50 81 ASP A C 1
ATOM 617 O O . ASP A 1 81 ? 0.327 10.533 9.477 1.00 85.50 81 ASP A O 1
ATOM 621 N N . ALA A 1 82 ? 0.760 11.443 7.476 1.00 88.12 82 ALA A N 1
ATOM 622 C CA . ALA A 1 82 ? -0.014 12.656 7.739 1.00 88.12 82 ALA A CA 1
ATOM 623 C C . ALA A 1 82 ? -1.498 12.503 7.362 1.00 88.12 82 ALA A C 1
ATOM 625 O O . ALA A 1 82 ? -2.379 12.983 8.078 1.00 88.12 82 ALA A O 1
ATOM 626 N N . GLY A 1 83 ? -1.789 11.836 6.243 1.00 87.12 83 GLY A N 1
ATOM 627 C CA . GLY A 1 83 ? -3.146 11.712 5.711 1.00 87.12 83 GLY A CA 1
ATOM 628 C C . GLY A 1 83 ? -3.998 10.653 6.410 1.00 87.12 83 GLY A C 1
ATOM 629 O O . GLY A 1 83 ? -5.178 10.898 6.679 1.00 87.12 83 GLY A O 1
ATOM 630 N N . SER A 1 84 ? -3.434 9.485 6.735 1.00 89.75 84 SER A N 1
ATOM 631 C CA . SER A 1 84 ? -4.235 8.362 7.236 1.00 89.75 84 SER A CA 1
ATOM 632 C C . SER A 1 84 ? -4.894 8.617 8.598 1.00 89.75 84 SER A C 1
ATOM 634 O O . SER A 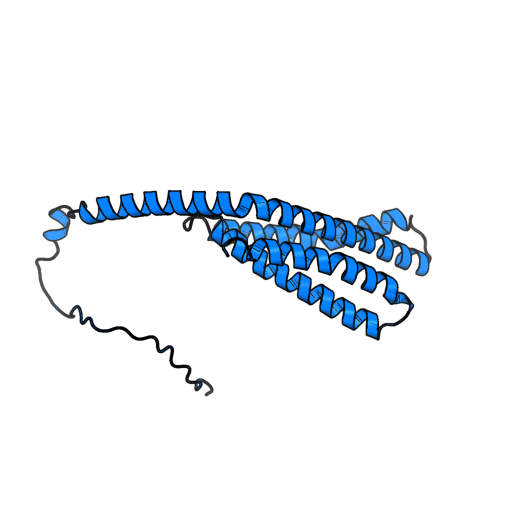1 84 ? -6.085 8.307 8.709 1.00 89.75 84 SER A O 1
ATOM 636 N N . PRO A 1 85 ? -4.249 9.253 9.606 1.00 89.38 85 PRO A N 1
ATOM 637 C CA . PRO A 1 85 ? -4.903 9.507 10.890 1.00 89.38 85 PRO A CA 1
ATOM 638 C C . PRO A 1 85 ? -6.055 10.505 10.752 1.00 89.38 85 PRO A C 1
ATOM 640 O O . PRO A 1 85 ? -7.086 10.360 11.408 1.00 89.38 85 PRO A O 1
ATOM 643 N N . TYR A 1 86 ? -5.909 11.489 9.858 1.00 90.62 86 TYR A N 1
ATOM 644 C CA . TYR A 1 86 ? -6.950 12.472 9.568 1.00 90.62 86 TYR A CA 1
ATOM 645 C C . TYR A 1 86 ? -8.175 11.825 8.906 1.00 90.62 86 TYR A C 1
ATOM 647 O O . TYR A 1 86 ? -9.305 12.052 9.340 1.00 90.62 86 TYR A O 1
ATOM 655 N N . LEU A 1 87 ? -7.962 10.967 7.901 1.00 89.38 87 LEU A N 1
ATOM 656 C CA . LEU A 1 87 ? -9.044 10.255 7.212 1.00 89.38 87 LEU A CA 1
ATOM 657 C C . LEU A 1 87 ? -9.781 9.280 8.137 1.00 89.38 87 LEU A C 1
ATOM 659 O O . LEU A 1 87 ? -11.011 9.228 8.135 1.00 89.38 87 LEU A O 1
ATOM 663 N N . VAL A 1 88 ? -9.038 8.529 8.950 1.00 89.94 88 VAL A N 1
ATOM 664 C CA . VAL A 1 88 ? -9.597 7.603 9.943 1.00 89.94 88 VAL A CA 1
ATOM 665 C C . VAL A 1 88 ? -10.388 8.355 11.008 1.00 89.94 88 VAL A C 1
ATOM 667 O O . VAL A 1 88 ? -11.488 7.928 11.359 1.00 89.94 88 VAL A O 1
ATOM 670 N N . GLY A 1 89 ? -9.846 9.464 11.518 1.00 90.00 89 GLY A N 1
ATOM 671 C CA . GLY A 1 89 ? -10.514 10.305 12.507 1.00 90.00 89 GLY A CA 1
ATOM 672 C C . GLY A 1 89 ? -11.839 10.839 11.975 1.00 90.00 89 GLY A C 1
ATOM 673 O O . GLY A 1 89 ? -12.876 10.642 12.603 1.00 90.00 89 GLY A O 1
ATOM 674 N N . LEU A 1 90 ? -11.831 11.392 10.757 1.00 90.25 90 LEU A N 1
ATOM 675 C CA . LEU A 1 90 ? -13.044 11.872 10.099 1.00 90.25 90 LEU A CA 1
ATOM 676 C C . LEU A 1 90 ? -14.069 10.747 9.889 1.00 90.25 90 LEU A C 1
ATOM 678 O O . LEU A 1 90 ? -15.254 10.938 10.156 1.00 90.25 90 LEU A O 1
ATOM 682 N N . ALA A 1 91 ? -13.632 9.564 9.446 1.00 88.88 91 ALA A N 1
ATOM 683 C CA . ALA A 1 91 ? -14.514 8.410 9.293 1.00 88.88 91 ALA A CA 1
ATOM 684 C C . ALA A 1 91 ? -15.143 7.997 10.635 1.00 88.88 91 ALA A C 1
ATOM 686 O O . ALA A 1 91 ? -16.357 7.806 10.713 1.00 88.88 91 ALA A O 1
ATOM 687 N N . SER A 1 92 ? -14.341 7.921 11.700 1.00 89.75 92 SER A N 1
ATOM 688 C CA . SER A 1 92 ? -14.811 7.617 13.055 1.00 89.75 92 SER A CA 1
ATOM 689 C C . SER A 1 92 ? -15.823 8.656 13.552 1.00 89.75 92 SER A C 1
ATOM 691 O O . SER A 1 92 ? -16.868 8.288 14.091 1.00 89.75 92 SER A O 1
ATOM 693 N N . ASP A 1 93 ? -15.571 9.945 13.327 1.00 89.12 93 ASP A N 1
ATOM 694 C CA . ASP A 1 93 ? -16.464 11.027 13.755 1.00 89.12 93 ASP A CA 1
ATOM 695 C C . ASP A 1 93 ? -17.810 10.998 13.016 1.00 89.12 93 ASP A C 1
ATOM 697 O O . ASP A 1 93 ? -18.870 11.164 13.635 1.00 89.12 93 ASP A O 1
ATOM 701 N N . LEU A 1 94 ? -17.792 10.705 11.710 1.00 87.69 94 LEU A N 1
ATOM 702 C CA . LEU A 1 94 ? -19.002 10.524 10.901 1.00 87.69 94 LEU A CA 1
ATOM 703 C C . LEU A 1 94 ? -19.863 9.355 11.405 1.00 87.69 94 LEU A C 1
ATOM 705 O O . LEU A 1 94 ? -21.093 9.448 11.408 1.00 87.69 94 LEU A O 1
ATOM 709 N N . ILE A 1 95 ? -19.227 8.270 11.853 1.00 84.94 95 ILE A N 1
ATOM 710 C CA . ILE A 1 95 ? -19.909 7.083 12.386 1.00 84.94 95 ILE A CA 1
ATOM 711 C C . ILE A 1 95 ? -20.444 7.348 13.802 1.00 84.94 95 ILE A C 1
ATOM 713 O O . ILE A 1 95 ? -21.572 6.968 14.117 1.00 84.94 95 ILE A O 1
ATOM 717 N N . ALA A 1 96 ? -19.671 8.027 14.654 1.00 83.81 96 ALA A N 1
ATOM 718 C CA . ALA A 1 96 ? -20.028 8.277 16.050 1.00 83.81 96 ALA A CA 1
ATOM 719 C C . ALA A 1 96 ? -21.145 9.325 16.235 1.00 83.81 96 ALA A C 1
ATOM 721 O O . ALA A 1 96 ? -21.742 9.376 17.316 1.00 83.81 96 ALA A O 1
ATOM 722 N N . LYS A 1 97 ? -21.438 10.160 15.221 1.00 78.12 97 LYS A N 1
ATOM 723 C CA . LYS A 1 97 ? -22.501 11.195 15.221 1.00 78.12 97 LYS A CA 1
ATOM 724 C C . LYS A 1 97 ? -22.573 12.007 16.527 1.00 78.12 97 LYS A C 1
ATOM 726 O O . LYS A 1 97 ? -23.649 12.234 17.074 1.00 78.12 97 LYS A O 1
ATOM 731 N N . ASN A 1 98 ? -21.414 12.431 17.034 1.00 68.44 98 ASN A N 1
ATOM 732 C CA . ASN A 1 98 ? -21.264 13.231 18.258 1.00 68.44 98 ASN A CA 1
ATOM 733 C C . ASN A 1 98 ? -21.784 12.569 19.559 1.00 68.44 98 ASN A C 1
ATOM 735 O O . ASN A 1 98 ? -22.155 13.244 20.519 1.00 68.44 98 ASN A O 1
ATOM 739 N N . SER A 1 99 ? -21.807 11.235 19.612 1.00 73.81 99 SER A N 1
ATOM 740 C CA . SER A 1 99 ? -22.204 10.489 20.811 1.00 73.81 99 SER A CA 1
ATOM 741 C C . SER A 1 99 ? -21.191 10.663 21.954 1.00 73.81 99 SER A C 1
ATOM 743 O O . SER A 1 99 ? -19.982 10.527 21.761 1.00 73.81 99 SER A O 1
ATOM 745 N N . ALA A 1 100 ? -21.675 10.899 23.178 1.00 74.75 100 ALA A N 1
ATOM 746 C CA . ALA A 1 100 ? -20.822 11.083 24.361 1.00 74.75 100 ALA A CA 1
ATOM 747 C C . ALA A 1 100 ? -20.227 9.770 24.920 1.00 74.75 100 ALA A C 1
ATOM 749 O O . ALA A 1 100 ? -19.267 9.804 25.687 1.00 74.75 100 ALA A O 1
ATOM 750 N N . SER A 1 101 ? -20.776 8.610 24.541 1.00 84.12 101 SER A N 1
ATOM 751 C CA . SER A 1 101 ? -20.358 7.306 25.071 1.00 84.12 101 SER A CA 1
ATOM 752 C C . SER A 1 101 ? -19.016 6.840 24.498 1.00 84.12 101 SER A C 1
ATOM 754 O O . SER A 1 101 ? -18.844 6.732 23.283 1.00 84.12 101 SER A O 1
ATOM 756 N N . VAL A 1 102 ? -18.083 6.485 25.387 1.00 84.38 102 VAL A N 1
ATOM 757 C CA . VAL A 1 102 ? -16.752 5.956 25.038 1.00 84.38 102 VAL A CA 1
ATOM 758 C C . VAL A 1 102 ? -16.852 4.651 24.240 1.00 84.38 102 VAL A C 1
ATOM 760 O O . VAL A 1 102 ? -16.093 4.455 23.295 1.00 84.38 102 VAL A O 1
ATOM 763 N N . ALA A 1 103 ? -17.829 3.791 24.546 1.00 83.81 103 ALA A N 1
ATOM 764 C CA . ALA A 1 103 ? -18.026 2.526 23.834 1.00 83.81 103 ALA A CA 1
ATOM 765 C C . ALA A 1 103 ? -18.438 2.731 22.363 1.00 83.81 103 ALA A C 1
ATOM 767 O O . ALA A 1 103 ? -18.004 1.989 21.479 1.00 83.81 103 ALA A O 1
ATOM 768 N N . VAL A 1 104 ? -19.235 3.772 22.088 1.00 85.31 104 VAL A N 1
ATOM 769 C CA . VAL A 1 104 ? -19.643 4.134 20.720 1.00 85.31 104 VAL A CA 1
ATOM 770 C C . VAL A 1 104 ? -18.453 4.687 19.942 1.00 85.31 104 VAL A C 1
ATOM 772 O O . VAL A 1 104 ? -18.254 4.308 18.792 1.00 85.31 104 VAL A O 1
ATOM 775 N N . LYS A 1 105 ? -17.612 5.510 20.581 1.00 86.19 105 LYS A N 1
ATOM 776 C CA . LYS A 1 105 ? -16.370 6.021 19.979 1.00 86.19 105 LYS A CA 1
ATOM 777 C C . LYS A 1 105 ? -15.377 4.900 19.661 1.00 86.19 105 LYS A C 1
ATOM 779 O O . LYS A 1 105 ? -14.803 4.891 18.580 1.00 86.19 105 LYS A O 1
ATOM 784 N N . PHE A 1 106 ? -15.225 3.927 20.561 1.00 87.00 106 PHE A N 1
ATOM 785 C CA . PHE A 1 106 ? -14.389 2.747 20.325 1.00 87.00 106 PHE A CA 1
ATOM 786 C C . PHE A 1 106 ? -14.893 1.922 19.132 1.00 87.00 106 PHE A C 1
ATOM 788 O O . PHE A 1 106 ? -14.121 1.592 18.236 1.00 87.00 106 PHE A O 1
ATOM 795 N N . SER A 1 107 ? -16.202 1.658 19.076 1.00 86.06 107 SER A N 1
ATOM 796 C CA . SER A 1 107 ? -16.814 0.898 17.977 1.00 86.06 107 SER A CA 1
ATOM 797 C C . SER A 1 107 ? -16.712 1.637 16.636 1.00 86.06 107 SER A C 1
ATOM 799 O O . SER A 1 107 ? -16.463 1.019 15.603 1.00 86.06 107 SER A O 1
ATOM 801 N N . ALA A 1 108 ? -16.862 2.965 16.644 1.00 90.00 108 ALA A N 1
ATOM 802 C CA . ALA A 1 108 ? -16.701 3.807 15.462 1.00 90.00 108 ALA A CA 1
ATOM 803 C C . ALA A 1 108 ? -15.258 3.798 14.933 1.00 90.00 108 ALA A C 1
ATOM 805 O O . ALA A 1 108 ? -15.048 3.651 13.728 1.00 90.00 108 ALA A O 1
ATOM 806 N N . LEU A 1 109 ? -14.269 3.869 15.828 1.00 88.94 109 LEU A N 1
ATOM 807 C CA . LEU A 1 109 ? -12.855 3.776 15.469 1.00 88.94 109 LEU A CA 1
ATOM 808 C C . LEU A 1 109 ? -12.503 2.392 14.912 1.00 88.94 109 LEU A C 1
ATOM 810 O O . LEU A 1 109 ? -11.806 2.287 13.905 1.00 88.94 109 LEU A O 1
ATOM 814 N N . GLN A 1 110 ? -13.019 1.327 15.530 1.00 89.69 110 GLN A N 1
ATOM 815 C CA . GLN A 1 110 ? -12.823 -0.039 15.048 1.00 89.69 110 GLN A CA 1
ATOM 816 C C . GLN A 1 110 ? -13.416 -0.218 13.641 1.00 89.69 110 GLN A C 1
ATOM 818 O O . GLN A 1 110 ? -12.785 -0.829 12.781 1.00 89.69 110 GLN A O 1
ATOM 823 N N . LEU A 1 111 ? 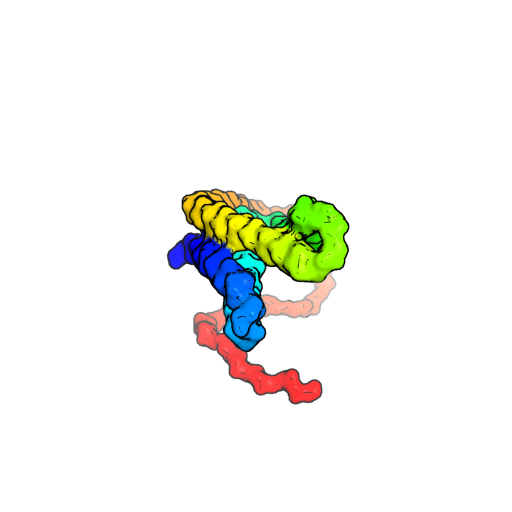-14.583 0.380 13.364 1.00 88.31 111 LEU A N 1
ATOM 824 C CA . LEU A 1 111 ? -15.182 0.382 12.027 1.00 88.31 111 LEU A CA 1
ATOM 825 C C . LEU A 1 111 ? -14.355 1.188 11.013 1.00 88.31 111 LEU A C 1
ATOM 827 O O . LEU A 1 111 ? -14.157 0.727 9.890 1.00 88.31 111 LEU A O 1
ATOM 831 N N . ALA A 1 112 ? -13.810 2.342 11.408 1.00 91.50 112 ALA A N 1
ATOM 832 C CA . ALA A 1 112 ? -12.893 3.109 10.565 1.00 91.50 112 ALA A CA 1
ATOM 833 C C . ALA A 1 112 ? -11.619 2.309 10.222 1.00 91.50 112 ALA A C 1
ATOM 835 O O . ALA A 1 112 ? -11.159 2.330 9.080 1.00 91.50 112 ALA A O 1
ATOM 836 N N . MET A 1 113 ? -11.088 1.536 11.174 1.00 88.44 113 MET A N 1
ATOM 837 C CA . MET A 1 113 ? -9.963 0.623 10.940 1.00 88.44 113 MET A CA 1
ATOM 838 C C . MET A 1 113 ? -10.324 -0.542 10.008 1.00 88.44 113 MET A C 1
ATOM 840 O O . MET A 1 113 ? -9.506 -0.926 9.175 1.00 88.44 113 MET A O 1
ATOM 844 N N . TYR A 1 114 ? -11.552 -1.067 10.059 1.00 89.88 114 TYR A N 1
ATOM 845 C CA . TYR A 1 114 ? -11.996 -2.082 9.096 1.00 89.88 114 TYR A CA 1
ATOM 846 C C . TYR A 1 114 ? -12.041 -1.553 7.654 1.00 89.88 114 TYR A C 1
ATOM 848 O O . TYR A 1 114 ? -11.714 -2.294 6.724 1.00 89.88 114 TYR A O 1
ATOM 856 N N . CYS A 1 115 ? -12.369 -0.272 7.448 1.00 87.38 115 CYS A N 1
ATOM 857 C CA . CYS A 1 115 ? -12.239 0.364 6.133 1.00 87.38 115 CYS A CA 1
ATOM 858 C C . CYS A 1 115 ? -10.778 0.371 5.647 1.00 87.38 115 CYS A C 1
ATOM 860 O O . CYS A 1 115 ? -10.528 0.145 4.463 1.00 87.38 115 CYS A O 1
ATOM 862 N N . CYS A 1 116 ? -9.810 0.560 6.551 1.00 88.56 116 CYS A N 1
ATOM 863 C CA . CYS A 1 116 ? -8.382 0.470 6.230 1.00 88.56 116 CYS A CA 1
ATOM 864 C C . CYS A 1 116 ? -7.991 -0.937 5.740 1.00 88.56 116 CYS A C 1
ATOM 866 O O . CYS A 1 116 ? -7.288 -1.062 4.737 1.00 88.56 116 CYS A O 1
ATOM 868 N N . CYS A 1 117 ? -8.524 -2.004 6.355 1.00 90.50 117 CYS A N 1
ATOM 869 C CA . CYS A 1 117 ? -8.305 -3.377 5.879 1.00 90.50 117 CYS A CA 1
ATOM 870 C C . CYS A 1 117 ? -8.745 -3.559 4.419 1.00 90.50 117 CYS A C 1
ATOM 872 O O . CYS A 1 117 ? -8.041 -4.192 3.632 1.00 90.50 117 CYS A O 1
ATOM 874 N N . PHE A 1 118 ? -9.893 -2.991 4.040 1.00 88.81 118 PHE A N 1
ATOM 875 C CA . PHE A 1 118 ? -10.398 -3.077 2.670 1.00 88.81 118 PHE A CA 1
ATOM 876 C C . PHE A 1 118 ? -9.482 -2.355 1.674 1.00 88.81 118 PHE A C 1
ATOM 878 O O . PHE A 1 118 ? -9.128 -2.920 0.639 1.00 88.81 118 PHE A O 1
ATOM 885 N N . VAL A 1 119 ? -9.041 -1.139 2.010 1.00 89.69 119 VAL A N 1
ATOM 886 C CA . VAL A 1 119 ? -8.088 -0.374 1.189 1.00 89.69 119 VAL A CA 1
ATOM 887 C C . VAL A 1 119 ? -6.760 -1.121 1.041 1.00 89.69 119 VAL A C 1
ATOM 889 O O . VAL A 1 119 ? -6.209 -1.162 -0.056 1.00 89.69 119 VAL A O 1
ATOM 892 N N . SER A 1 120 ? -6.281 -1.772 2.103 1.00 89.75 120 SER A N 1
ATOM 893 C CA . SER A 1 120 ? -5.068 -2.597 2.068 1.00 89.75 120 SER A CA 1
ATOM 894 C C . SER A 1 120 ? -5.191 -3.767 1.081 1.00 89.75 120 SER A C 1
ATOM 896 O O . SER A 1 120 ? -4.329 -3.947 0.220 1.00 89.75 120 SER A O 1
ATOM 898 N N . VAL A 1 121 ? -6.306 -4.507 1.114 1.00 90.50 121 VAL A N 1
ATOM 899 C CA . VAL A 1 121 ? -6.562 -5.616 0.176 1.00 90.50 121 VAL A CA 1
ATOM 900 C C . VAL A 1 121 ? -6.659 -5.121 -1.270 1.00 90.50 121 VAL A C 1
ATOM 902 O O . VAL A 1 121 ? -6.088 -5.742 -2.170 1.00 90.50 121 VAL A O 1
ATOM 905 N N . LEU A 1 122 ? -7.327 -3.986 -1.505 1.00 90.75 122 LEU A N 1
ATOM 906 C CA . LEU A 1 122 ? -7.363 -3.353 -2.827 1.00 90.75 122 LEU A CA 1
ATOM 907 C C . LEU A 1 122 ? -5.963 -2.945 -3.302 1.00 90.75 122 LEU A C 1
ATOM 909 O O . LEU A 1 122 ? -5.625 -3.169 -4.464 1.00 90.75 122 LEU A O 1
ATOM 913 N N . GLY A 1 123 ? -5.134 -2.404 -2.406 1.00 87.25 123 GLY A N 1
ATOM 914 C CA . GLY A 1 123 ? -3.730 -2.103 -2.675 1.00 87.25 123 GLY A CA 1
ATOM 915 C C . GLY A 1 123 ? -2.939 -3.352 -3.067 1.00 87.25 123 GLY A C 1
ATOM 916 O O . GLY A 1 123 ? -2.236 -3.339 -4.076 1.00 87.25 123 GLY A O 1
ATOM 917 N N . GLY A 1 124 ? -3.108 -4.461 -2.339 1.00 88.75 124 GLY A N 1
ATOM 918 C CA . GLY A 1 124 ? -2.473 -5.745 -2.661 1.00 88.75 124 GLY A CA 1
ATOM 919 C C . GLY A 1 124 ? -2.883 -6.270 -4.040 1.00 88.75 124 GLY A C 1
ATOM 920 O O . GLY A 1 124 ? -2.035 -6.698 -4.826 1.00 88.75 124 GLY A O 1
ATOM 921 N N . GLY A 1 125 ? -4.170 -6.151 -4.379 1.00 89.38 125 GLY A N 1
ATOM 922 C CA . GLY A 1 125 ? -4.689 -6.472 -5.710 1.00 89.38 125 GLY A CA 1
ATOM 923 C C . GLY A 1 125 ? -4.105 -5.585 -6.816 1.00 89.38 125 GLY A C 1
ATOM 924 O O . GLY A 1 125 ? -3.721 -6.088 -7.872 1.00 89.38 125 GLY A O 1
ATOM 925 N N . ALA A 1 126 ? -3.968 -4.281 -6.569 1.00 87.19 126 ALA A N 1
ATOM 926 C CA . ALA A 1 126 ? -3.347 -3.354 -7.513 1.00 87.19 126 ALA A CA 1
ATOM 927 C C . ALA A 1 126 ? -1.856 -3.667 -7.741 1.00 87.19 126 ALA A C 1
ATOM 929 O O . ALA A 1 126 ? -1.386 -3.614 -8.878 1.00 87.19 126 ALA A O 1
ATOM 930 N N . PHE A 1 127 ? -1.117 -4.066 -6.700 1.00 86.31 127 PHE A N 1
ATOM 931 C CA . PHE A 1 127 ? 0.273 -4.519 -6.837 1.00 86.31 127 PHE A CA 1
ATOM 932 C C . PHE A 1 127 ? 0.397 -5.818 -7.638 1.00 86.31 127 PHE A C 1
ATOM 934 O O . PHE A 1 127 ? 1.305 -5.947 -8.459 1.00 86.31 127 PHE A O 1
ATOM 941 N N . LEU A 1 128 ? -0.538 -6.754 -7.467 1.00 86.19 128 LEU A N 1
ATOM 942 C CA . LEU A 1 128 ? -0.597 -7.959 -8.296 1.00 86.19 128 LEU A CA 1
ATOM 943 C C . LEU A 1 128 ? -0.889 -7.634 -9.764 1.00 86.19 128 LEU A C 1
ATOM 945 O O . LEU A 1 128 ? -0.253 -8.203 -10.648 1.00 86.19 128 LEU A O 1
ATOM 949 N N . ALA A 1 129 ? -1.791 -6.689 -10.038 1.00 86.50 129 ALA A N 1
ATOM 950 C CA . ALA A 1 129 ? -2.029 -6.214 -11.400 1.00 86.50 129 ALA A CA 1
ATOM 951 C C . ALA A 1 129 ? -0.769 -5.556 -11.993 1.00 86.50 129 ALA A C 1
ATOM 953 O O . ALA A 1 129 ? -0.389 -5.860 -13.123 1.00 86.50 129 ALA A O 1
ATOM 954 N N . CYS A 1 130 ? -0.068 -4.734 -11.206 1.00 84.38 130 CYS A N 1
ATOM 955 C CA . CYS A 1 130 ? 1.215 -4.138 -11.584 1.00 84.38 130 CYS A CA 1
ATOM 956 C C . CYS A 1 130 ? 2.281 -5.206 -11.887 1.00 84.38 130 CYS A C 1
ATOM 958 O O . CYS A 1 130 ? 3.050 -5.070 -12.837 1.00 84.38 130 CYS A O 1
ATOM 960 N N . SER A 1 131 ? 2.289 -6.327 -11.158 1.00 87.25 131 SER A N 1
ATOM 961 C CA . SER A 1 131 ? 3.203 -7.440 -11.436 1.00 87.25 131 SER A CA 1
ATOM 962 C C . SER A 1 131 ? 3.049 -8.020 -12.847 1.00 87.25 131 SER A C 1
ATOM 964 O O . SER A 1 131 ? 4.019 -8.579 -13.363 1.00 87.25 131 SER A O 1
ATOM 966 N N . LEU A 1 132 ? 1.867 -7.926 -13.465 1.00 83.00 132 LEU A N 1
ATOM 967 C CA . LEU A 1 132 ? 1.640 -8.435 -14.820 1.00 83.00 132 LEU A CA 1
ATOM 968 C C . LEU A 1 132 ? 2.311 -7.549 -15.876 1.00 83.00 132 LEU A C 1
ATOM 970 O O . LEU A 1 132 ? 2.822 -8.058 -16.872 1.00 83.00 132 LEU A O 1
ATOM 974 N N . THR A 1 133 ? 2.349 -6.234 -15.654 1.00 82.69 133 THR A N 1
ATOM 975 C CA . THR A 1 133 ? 2.963 -5.263 -16.575 1.00 82.69 133 THR A CA 1
ATOM 976 C C . THR A 1 133 ? 4.438 -4.998 -16.267 1.00 82.69 133 THR A C 1
ATOM 978 O O . THR A 1 133 ? 5.180 -4.568 -17.148 1.00 82.69 133 THR A O 1
ATOM 981 N N . TYR A 1 134 ? 4.896 -5.337 -15.058 1.00 84.31 134 TYR A N 1
ATOM 982 C CA . TYR A 1 134 ? 6.254 -5.079 -14.573 1.00 84.31 134 TYR A CA 1
ATOM 983 C C . TYR A 1 134 ? 7.368 -5.603 -15.495 1.00 84.31 134 TYR A C 1
ATOM 985 O O . TYR A 1 134 ? 8.345 -4.897 -15.741 1.00 84.31 134 TYR A O 1
ATOM 993 N N . LEU A 1 135 ? 7.230 -6.816 -16.049 1.00 80.69 135 LEU A N 1
ATOM 994 C CA . LEU A 1 135 ? 8.245 -7.372 -16.961 1.00 80.69 135 LEU A CA 1
ATOM 995 C C . LEU A 1 135 ? 8.420 -6.515 -18.216 1.00 80.69 135 LEU A C 1
ATOM 997 O O . LEU A 1 135 ? 9.547 -6.259 -18.639 1.00 80.69 135 LEU A O 1
ATOM 1001 N N . ALA A 1 136 ? 7.305 -6.066 -18.795 1.00 82.12 136 ALA A N 1
ATOM 1002 C CA . ALA A 1 136 ? 7.322 -5.261 -20.008 1.00 82.12 136 ALA A CA 1
ATOM 1003 C C . ALA A 1 136 ? 7.974 -3.894 -19.758 1.00 82.12 136 ALA A C 1
ATOM 1005 O O . ALA A 1 136 ? 8.730 -3.410 -20.602 1.00 82.12 136 ALA A O 1
ATOM 1006 N N . ASP A 1 137 ? 7.731 -3.292 -18.593 1.00 84.00 137 ASP A N 1
ATOM 1007 C CA . ASP A 1 137 ? 8.317 -2.001 -18.229 1.00 84.00 137 ASP A CA 1
ATOM 1008 C C . ASP A 1 137 ? 9.823 -2.103 -17.960 1.00 84.00 137 ASP A C 1
ATOM 1010 O O . ASP A 1 137 ? 10.595 -1.302 -18.494 1.00 84.00 137 ASP A O 1
ATOM 1014 N N . CYS A 1 138 ? 10.270 -3.140 -17.247 1.00 81.94 138 CYS A N 1
ATOM 1015 C CA . CYS A 1 138 ? 11.695 -3.409 -17.043 1.00 81.94 138 CYS A CA 1
ATOM 1016 C C . CYS A 1 138 ? 12.440 -3.609 -18.374 1.00 81.94 138 CYS A C 1
ATOM 1018 O O . CYS A 1 138 ? 13.509 -3.034 -18.587 1.00 81.94 138 CYS A O 1
ATOM 1020 N N . GLU A 1 139 ? 11.872 -4.373 -19.313 1.00 84.31 139 GLU A N 1
ATOM 1021 C CA . GLU A 1 139 ? 12.485 -4.556 -20.633 1.00 84.31 139 GLU A CA 1
ATOM 1022 C C . GLU A 1 139 ? 12.621 -3.248 -21.418 1.00 84.31 139 GLU A C 1
ATOM 1024 O O . GLU A 1 139 ? 13.612 -3.048 -22.124 1.00 84.31 139 GLU A O 1
ATOM 1029 N N . ARG A 1 140 ? 11.637 -2.347 -21.315 1.00 82.00 140 ARG A N 1
ATOM 1030 C CA . ARG A 1 140 ? 11.690 -1.036 -21.977 1.00 82.00 140 ARG A CA 1
ATOM 1031 C C . ARG A 1 140 ? 12.822 -0.180 -21.422 1.00 82.00 140 ARG A C 1
ATOM 1033 O O . ARG A 1 140 ? 13.549 0.416 -22.213 1.00 82.00 140 ARG A O 1
ATOM 1040 N N . VAL A 1 141 ? 13.003 -0.158 -20.102 1.00 81.38 141 VAL A N 1
ATOM 1041 C CA . VAL A 1 141 ? 14.102 0.577 -19.453 1.00 81.38 141 VAL A CA 1
ATOM 1042 C C . VAL A 1 141 ? 15.455 0.016 -19.887 1.00 81.38 141 VAL A C 1
ATOM 1044 O O . VAL A 1 141 ? 16.309 0.779 -20.331 1.00 81.38 141 VAL A O 1
ATOM 1047 N N . ILE A 1 142 ? 15.617 -1.312 -1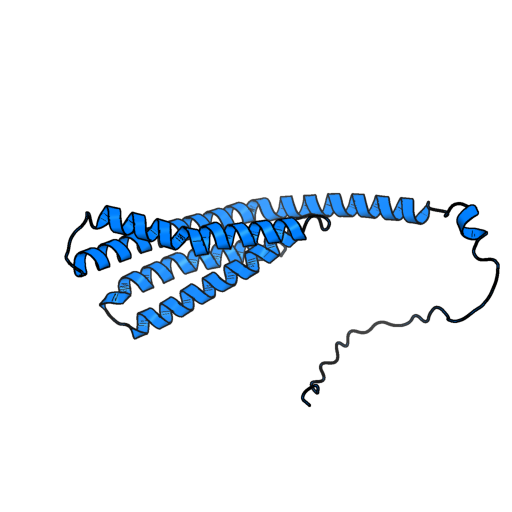9.878 1.00 82.25 142 ILE A N 1
ATOM 1048 C CA . ILE A 1 142 ? 16.858 -1.973 -20.314 1.00 82.25 142 ILE A CA 1
ATOM 1049 C C . ILE A 1 142 ? 17.164 -1.672 -21.788 1.00 82.25 142 ILE A C 1
ATOM 1051 O O . ILE A 1 142 ? 18.326 -1.479 -22.145 1.00 82.25 142 ILE A O 1
ATOM 1055 N N . ARG A 1 143 ? 16.152 -1.634 -22.668 1.00 80.62 143 ARG A N 1
ATOM 1056 C CA . ARG A 1 143 ? 16.346 -1.271 -24.084 1.00 80.62 143 ARG A CA 1
ATOM 1057 C C . ARG A 1 143 ? 16.864 0.159 -24.233 1.00 80.62 143 ARG A C 1
ATOM 1059 O O . ARG A 1 143 ? 17.883 0.348 -24.893 1.00 80.62 143 ARG A O 1
ATOM 1066 N N . ILE A 1 144 ? 16.221 1.120 -23.568 1.00 81.69 144 ILE A N 1
ATOM 1067 C CA . ILE A 1 144 ? 16.633 2.533 -23.573 1.00 81.69 144 ILE A CA 1
ATOM 1068 C C . ILE A 1 144 ? 18.060 2.677 -23.036 1.00 81.69 144 ILE A C 1
ATOM 1070 O O . ILE A 1 144 ? 18.881 3.373 -23.626 1.00 81.69 144 ILE A O 1
ATOM 1074 N N . GLU A 1 145 ? 18.385 1.978 -21.951 1.00 80.44 145 GLU A N 1
ATOM 1075 C CA . GLU A 1 145 ? 19.720 2.011 -21.360 1.00 80.44 145 GLU A CA 1
ATOM 1076 C C . GLU A 1 145 ? 20.779 1.392 -22.280 1.00 80.44 145 GLU A C 1
ATOM 1078 O O . GLU A 1 145 ? 21.852 1.961 -22.453 1.00 80.44 145 GLU A O 1
ATOM 1083 N N . ARG A 1 146 ? 20.483 0.267 -22.943 1.00 80.19 146 ARG A N 1
ATOM 1084 C CA . ARG A 1 146 ? 21.398 -0.355 -23.917 1.00 80.19 146 ARG A CA 1
ATOM 1085 C C . ARG A 1 146 ? 21.623 0.511 -25.151 1.00 80.19 146 ARG A C 1
ATOM 1087 O O . ARG A 1 146 ? 22.713 0.474 -25.717 1.00 80.19 146 ARG A O 1
ATOM 1094 N N . GLU A 1 147 ? 20.605 1.226 -25.616 1.00 83.00 147 GLU A N 1
ATOM 1095 C CA . GLU A 1 147 ? 20.725 2.166 -26.735 1.00 83.00 147 GLU A CA 1
ATOM 1096 C C . GLU A 1 147 ? 21.555 3.385 -26.341 1.00 83.00 147 GLU A C 1
ATOM 1098 O O . GLU A 1 147 ? 22.516 3.703 -27.039 1.00 83.00 147 GLU A O 1
ATOM 1103 N N . ALA A 1 148 ? 21.271 3.984 -25.182 1.00 77.44 148 ALA A N 1
ATOM 1104 C CA . ALA A 1 148 ? 22.071 5.074 -24.635 1.00 77.44 148 ALA A CA 1
ATOM 1105 C C . ALA A 1 148 ? 23.532 4.647 -24.424 1.00 77.44 148 ALA A C 1
ATOM 1107 O O . ALA A 1 148 ? 24.446 5.340 -24.853 1.00 77.44 148 ALA A O 1
ATOM 1108 N N . ASN A 1 149 ? 23.777 3.473 -23.837 1.00 78.62 149 ASN A N 1
ATOM 1109 C CA . ASN A 1 149 ? 25.131 2.980 -23.584 1.00 78.62 149 ASN A CA 1
ATOM 1110 C C . ASN A 1 149 ? 25.877 2.634 -24.887 1.00 78.62 149 ASN A C 1
ATOM 1112 O O . ASN A 1 149 ? 27.067 2.903 -25.009 1.00 78.62 149 ASN A O 1
ATOM 1116 N N . ARG A 1 150 ? 25.187 2.105 -25.911 1.00 80.06 150 ARG A N 1
ATOM 1117 C CA . ARG A 1 150 ? 25.782 1.918 -27.248 1.00 80.06 150 ARG A CA 1
ATOM 1118 C C . ARG A 1 150 ? 26.151 3.243 -27.906 1.00 80.06 150 ARG A C 1
ATOM 1120 O O . ARG A 1 150 ? 27.216 3.316 -28.509 1.00 80.06 150 ARG A O 1
ATOM 1127 N N . TYR A 1 151 ? 25.304 4.260 -27.774 1.00 75.25 151 TYR A N 1
ATOM 1128 C CA . TYR A 1 151 ? 25.586 5.608 -28.260 1.00 75.25 151 TYR A CA 1
ATOM 1129 C C . TYR A 1 151 ? 26.816 6.200 -27.560 1.00 75.25 151 TYR A C 1
ATOM 1131 O O . TYR A 1 151 ? 27.784 6.544 -28.231 1.00 75.25 151 TYR A O 1
ATOM 1139 N N . TYR A 1 152 ? 26.844 6.190 -26.223 1.00 71.62 152 TYR A N 1
ATOM 1140 C CA . TYR A 1 152 ? 27.995 6.662 -25.446 1.00 71.62 152 TYR A CA 1
ATOM 1141 C C . TYR A 1 152 ? 29.274 5.875 -25.721 1.00 71.62 152 TYR A C 1
ATOM 1143 O O . TYR A 1 152 ? 30.353 6.452 -25.707 1.00 71.62 152 TYR A O 1
ATOM 1151 N N . ARG A 1 153 ? 29.184 4.569 -25.988 1.00 72.56 153 ARG A N 1
ATOM 1152 C CA . ARG A 1 153 ? 30.350 3.770 -26.364 1.00 72.56 153 ARG A CA 1
ATOM 1153 C C . ARG A 1 153 ? 30.848 4.131 -27.764 1.00 72.56 153 ARG A C 1
ATOM 1155 O O . ARG A 1 153 ? 32.043 4.315 -27.927 1.00 72.56 153 ARG A O 1
ATOM 1162 N N . ALA A 1 154 ? 29.961 4.264 -28.750 1.00 75.38 154 ALA A N 1
ATOM 1163 C CA . ALA A 1 154 ? 30.339 4.633 -30.114 1.00 75.38 154 ALA A CA 1
ATOM 1164 C C . ALA A 1 154 ? 30.915 6.056 -30.191 1.00 75.38 154 ALA A C 1
ATOM 1166 O O . ALA A 1 154 ? 31.908 6.274 -30.876 1.00 75.38 154 ALA A O 1
ATOM 1167 N N . GLU A 1 155 ? 30.338 7.010 -29.458 1.00 69.88 155 GLU A N 1
ATOM 1168 C CA . GLU A 1 155 ? 30.890 8.360 -29.335 1.00 69.88 155 GLU A CA 1
ATOM 1169 C C . GLU A 1 155 ? 32.130 8.416 -28.449 1.00 69.88 155 GLU A C 1
ATOM 1171 O O . GLU A 1 155 ? 33.039 9.162 -28.766 1.00 69.88 155 GLU A O 1
ATOM 1176 N N . GLY A 1 156 ? 32.225 7.633 -27.373 1.00 59.50 156 GLY A N 1
ATOM 1177 C CA . GLY A 1 156 ? 33.427 7.562 -26.536 1.00 59.50 156 GLY A CA 1
ATOM 1178 C C . GLY A 1 156 ? 34.626 6.957 -27.270 1.00 59.50 156 GLY A C 1
ATOM 1179 O O . GLY A 1 156 ? 35.761 7.349 -27.022 1.00 59.50 156 GLY A O 1
ATOM 1180 N N . GLU A 1 157 ? 34.375 6.048 -28.214 1.00 57.12 157 GLU A N 1
ATOM 1181 C CA . GLU A 1 157 ? 35.377 5.479 -29.125 1.00 57.12 157 GLU A CA 1
ATOM 1182 C C . GLU A 1 157 ? 35.670 6.427 -30.316 1.00 57.12 157 GLU A C 1
ATOM 1184 O O . GLU A 1 157 ? 36.762 6.387 -30.877 1.00 57.12 157 GLU A O 1
ATOM 1189 N N . ALA A 1 158 ? 34.737 7.329 -30.665 1.00 51.16 158 ALA A N 1
ATOM 1190 C CA . ALA A 1 158 ? 34.883 8.351 -31.714 1.00 51.16 158 ALA A CA 1
ATOM 1191 C C . ALA A 1 158 ? 35.330 9.742 -31.208 1.00 51.16 158 ALA A C 1
ATOM 1193 O O . ALA A 1 158 ? 35.716 10.593 -32.011 1.00 51.16 158 ALA A O 1
ATOM 1194 N N . TYR A 1 159 ? 35.302 9.998 -29.898 1.00 48.31 159 TYR A N 1
ATOM 1195 C CA . TYR A 1 159 ? 35.747 11.243 -29.280 1.00 48.31 159 TYR A CA 1
ATOM 1196 C C . TYR A 1 159 ? 37.271 11.230 -29.203 1.00 48.31 159 TYR A C 1
ATOM 1198 O O . TYR A 1 159 ? 37.878 10.966 -28.168 1.00 48.31 159 TYR A O 1
ATOM 1206 N N . THR A 1 160 ? 37.915 11.538 -30.326 1.00 53.78 160 THR A N 1
ATOM 1207 C CA . THR A 1 160 ? 39.254 12.119 -30.282 1.00 53.78 160 THR A CA 1
ATOM 1208 C C . THR A 1 160 ? 39.103 13.520 -29.687 1.00 53.78 160 THR A C 1
ATOM 1210 O O . THR A 1 160 ? 38.471 14.366 -30.332 1.00 53.78 160 THR A O 1
ATOM 1213 N N . PRO A 1 161 ? 39.619 13.794 -28.473 1.00 51.69 161 PRO A N 1
ATOM 1214 C CA . PRO A 1 161 ? 39.576 15.140 -27.924 1.00 51.69 161 PRO A CA 1
ATOM 1215 C C . PRO A 1 161 ? 40.225 16.108 -28.924 1.00 51.69 161 PRO A C 1
ATOM 1217 O O . PRO A 1 161 ? 41.188 15.733 -29.601 1.00 51.69 161 PRO A O 1
ATOM 1220 N N . PRO A 1 162 ? 39.708 17.340 -29.064 1.00 46.91 162 PRO A N 1
ATOM 1221 C CA . PRO A 1 162 ? 40.264 18.299 -30.007 1.00 46.91 162 PRO A CA 1
ATOM 1222 C C . PRO A 1 162 ? 41.752 18.520 -29.704 1.00 46.91 162 PRO A C 1
ATOM 1224 O O . PRO A 1 162 ? 42.142 18.611 -28.539 1.00 46.91 162 PRO A O 1
ATOM 1227 N N . ALA A 1 163 ? 42.585 18.631 -30.745 1.00 49.88 163 ALA A N 1
ATOM 1228 C CA . ALA A 1 163 ? 44.043 18.786 -30.629 1.00 49.88 163 ALA A CA 1
ATOM 1229 C C . ALA A 1 163 ? 44.480 19.965 -29.724 1.00 49.88 163 ALA A C 1
ATOM 1231 O O . ALA A 1 163 ? 45.603 19.989 -29.228 1.00 49.88 163 ALA A O 1
ATOM 1232 N N . SER A 1 164 ? 43.580 20.915 -29.447 1.00 47.25 164 SER A N 1
ATOM 1233 C CA . SER A 1 164 ? 43.781 22.009 -28.491 1.00 47.25 164 SER A CA 1
ATOM 1234 C C . SER A 1 164 ? 43.849 21.568 -27.022 1.00 47.25 164 SER A C 1
ATOM 1236 O O . SER A 1 164 ? 44.511 22.237 -26.236 1.00 47.25 164 SER A O 1
ATOM 1238 N N . LEU A 1 165 ? 43.228 20.445 -26.640 1.00 44.44 165 LEU A N 1
ATOM 1239 C CA . LEU A 1 165 ? 43.357 19.854 -25.298 1.00 44.44 165 LEU A CA 1
ATOM 1240 C C . LEU A 1 165 ? 44.599 18.960 -25.158 1.00 44.44 165 LEU A C 1
ATOM 1242 O O . LEU A 1 165 ? 45.039 18.719 -24.041 1.00 44.44 165 LEU A O 1
ATOM 1246 N N . GLN A 1 166 ? 45.191 18.500 -26.266 1.00 45.00 166 GLN A N 1
ATOM 1247 C CA . GLN A 1 166 ? 46.444 17.730 -26.260 1.00 45.00 166 GLN A CA 1
ATOM 1248 C C . GLN A 1 166 ? 47.694 18.627 -26.254 1.00 45.00 166 GLN A C 1
ATOM 1250 O O . GLN A 1 166 ? 48.744 18.207 -25.780 1.00 45.00 166 GLN A O 1
ATOM 1255 N N . ALA A 1 167 ? 47.585 19.875 -26.719 1.00 40.94 167 ALA A N 1
ATOM 1256 C CA . ALA A 1 167 ? 48.694 20.833 -26.718 1.00 40.94 167 ALA A CA 1
ATOM 1257 C C . ALA A 1 167 ? 48.930 21.526 -25.360 1.00 40.94 167 ALA A C 1
ATOM 1259 O O . ALA A 1 167 ? 49.980 22.128 -25.169 1.00 40.94 167 ALA A O 1
ATOM 1260 N N . SER A 1 168 ? 47.992 21.433 -24.407 1.00 42.31 168 SER A N 1
ATOM 1261 C CA . SER A 1 168 ? 48.145 22.047 -23.076 1.00 42.31 168 SER A CA 1
ATOM 1262 C C . SER A 1 168 ? 48.852 21.146 -22.053 1.00 42.31 168 SER A C 1
ATOM 1264 O O . SER A 1 168 ? 49.012 21.553 -20.905 1.00 42.31 168 SER A O 1
ATOM 1266 N N . SER A 1 169 ? 49.256 19.930 -22.439 1.00 40.66 169 SER A N 1
ATOM 1267 C CA . SER A 1 169 ? 49.889 18.950 -21.540 1.00 40.66 169 SER A CA 1
ATOM 1268 C C . SER A 1 169 ? 51.369 18.684 -21.848 1.00 40.66 169 SER A C 1
ATOM 1270 O O . SER A 1 169 ? 51.939 17.755 -21.285 1.00 40.66 169 SER A O 1
ATOM 1272 N N . CYS A 1 170 ? 52.002 19.486 -22.714 1.00 37.47 170 CYS A N 1
ATOM 1273 C CA . CYS A 1 170 ? 53.424 19.357 -23.065 1.00 37.47 170 CYS A CA 1
ATOM 1274 C C . CYS A 1 170 ? 54.354 20.372 -22.369 1.00 37.47 170 CYS A C 1
ATOM 1276 O O . CYS A 1 170 ? 55.440 20.623 -22.880 1.00 37.47 170 CYS A O 1
ATOM 1278 N N . ASP A 1 171 ? 53.980 20.900 -21.203 1.00 35.72 171 ASP A N 1
ATOM 1279 C CA . ASP A 1 171 ? 54.930 21.520 -20.267 1.00 35.72 171 ASP A CA 1
ATOM 1280 C C . ASP A 1 171 ? 54.879 20.736 -18.942 1.00 35.72 171 ASP A C 1
ATOM 1282 O O . ASP A 1 171 ? 53.813 20.596 -18.342 1.00 35.72 171 ASP A O 1
ATOM 1286 N N . GLY A 1 172 ? 56.018 20.137 -18.563 1.00 35.44 172 GLY A N 1
ATOM 1287 C CA . GLY A 1 172 ? 56.203 19.219 -17.421 1.00 35.44 172 GLY A CA 1
ATOM 1288 C C . GLY A 1 172 ? 55.806 19.822 -16.065 1.00 35.44 172 GLY A C 1
ATOM 1289 O O . GLY A 1 172 ? 55.726 21.035 -15.912 1.00 35.44 172 GLY A O 1
ATOM 1290 N N . ASP A 1 173 ? 55.495 19.034 -15.033 1.00 30.81 173 ASP A N 1
ATOM 1291 C CA . ASP A 1 173 ? 56.353 17.998 -14.435 1.00 30.81 173 ASP A CA 1
ATOM 1292 C C . ASP A 1 173 ? 55.546 16.892 -13.679 1.00 30.81 173 ASP A C 1
ATOM 1294 O O . ASP A 1 173 ? 54.328 17.013 -13.529 1.00 30.81 173 ASP A O 1
ATOM 1298 N N . PRO A 1 174 ? 56.186 15.780 -13.241 1.00 44.41 174 PRO A N 1
ATOM 1299 C CA . PRO A 1 174 ? 55.614 14.429 -13.218 1.00 44.41 174 PRO A CA 1
ATOM 1300 C C . PRO A 1 174 ? 55.218 13.900 -11.822 1.00 44.41 174 PRO A C 1
ATOM 1302 O O . PRO A 1 174 ? 55.548 14.497 -10.804 1.00 44.41 174 PRO A O 1
ATOM 1305 N N . GLN A 1 175 ? 54.633 12.687 -11.832 1.00 30.52 175 GLN A N 1
ATOM 1306 C CA . GLN A 1 175 ? 54.210 11.772 -10.740 1.00 30.52 175 GLN A CA 1
ATOM 1307 C C . GLN A 1 175 ? 52.666 11.696 -10.652 1.00 30.52 175 GLN A C 1
ATOM 1309 O O . GLN A 1 175 ? 52.012 12.697 -10.422 1.00 30.52 175 GLN A O 1
ATOM 1314 N N . GLN A 1 176 ? 51.982 10.559 -10.833 1.00 33.50 176 GLN A N 1
ATOM 1315 C CA . GLN A 1 176 ? 52.407 9.173 -10.656 1.00 33.50 176 GLN A CA 1
ATOM 1316 C C . GLN A 1 176 ? 51.419 8.208 -11.351 1.00 33.50 176 GLN A C 1
ATOM 1318 O O . GLN A 1 176 ? 50.229 8.205 -11.066 1.00 33.50 176 GLN A O 1
ATOM 1323 N N . GLN A 1 177 ? 51.967 7.434 -12.290 1.00 30.89 177 GLN A N 1
ATOM 1324 C CA . GLN A 1 177 ? 51.687 6.034 -12.648 1.00 30.89 177 GLN A CA 1
ATOM 1325 C C . GLN A 1 177 ? 50.270 5.425 -12.540 1.00 30.89 177 GLN A C 1
ATOM 1327 O O . GLN A 1 177 ? 49.738 5.152 -11.469 1.00 30.89 177 GLN A O 1
ATOM 1332 N N . SER A 1 178 ? 49.800 5.034 -13.730 1.00 32.44 178 SER A N 1
ATOM 1333 C CA . SER A 1 178 ? 49.019 3.838 -14.088 1.00 32.44 178 SER A CA 1
ATOM 1334 C C . SER A 1 178 ? 49.701 2.498 -13.659 1.00 32.44 178 SER A C 1
ATOM 1336 O O . SER A 1 178 ? 50.670 2.509 -12.907 1.00 32.44 178 SER A O 1
ATOM 1338 N N . PRO A 1 179 ? 49.326 1.329 -14.215 1.00 52.91 179 PRO A N 1
ATOM 1339 C CA . PRO A 1 179 ? 48.350 0.363 -13.706 1.00 52.91 179 PRO A CA 1
ATOM 1340 C C . PRO A 1 179 ? 48.999 -1.014 -13.414 1.00 52.91 179 PRO A C 1
ATOM 1342 O O . PRO A 1 179 ? 50.090 -1.299 -13.899 1.00 52.91 179 PRO A O 1
ATOM 1345 N N . THR A 1 180 ? 48.313 -1.934 -12.735 1.00 31.67 180 THR A N 1
ATOM 1346 C CA . THR A 1 180 ? 48.581 -3.371 -12.937 1.00 31.67 180 THR A CA 1
ATOM 1347 C C . THR A 1 180 ? 47.324 -4.207 -12.747 1.00 31.67 180 THR A C 1
ATOM 1349 O O . THR A 1 180 ? 46.802 -4.373 -11.646 1.00 31.67 180 THR A O 1
ATOM 1352 N N . ASP A 1 181 ? 46.876 -4.760 -13.868 1.00 43.22 181 ASP A N 1
ATOM 1353 C CA . ASP A 1 181 ? 45.998 -5.916 -13.953 1.00 43.2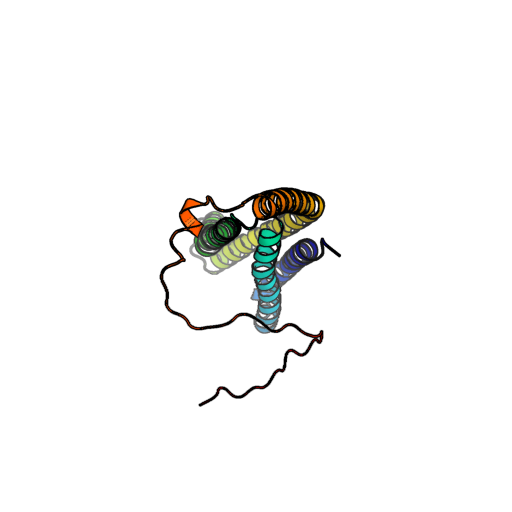2 181 ASP A CA 1
ATOM 1354 C C . ASP A 1 181 ? 46.626 -7.121 -13.234 1.00 43.22 181 ASP A C 1
ATOM 1356 O O . ASP A 1 181 ? 47.830 -7.362 -13.359 1.00 43.22 181 ASP A O 1
ATOM 1360 N N . ASN A 1 182 ? 45.819 -7.933 -12.545 1.00 37.09 182 ASN A N 1
ATOM 1361 C CA . ASN A 1 182 ? 45.555 -9.308 -12.985 1.00 37.09 182 ASN A CA 1
ATOM 1362 C C . ASN A 1 182 ? 44.826 -10.156 -11.933 1.00 37.09 182 ASN A C 1
ATOM 1364 O O . ASN A 1 182 ? 45.206 -10.229 -10.768 1.00 37.09 182 ASN A O 1
ATOM 1368 N N . ASN A 1 183 ? 43.925 -10.967 -12.485 1.00 35.50 183 ASN A N 1
ATOM 1369 C CA . ASN A 1 183 ? 43.476 -12.270 -12.009 1.00 35.50 183 ASN A CA 1
ATOM 1370 C C . ASN A 1 183 ? 42.228 -12.314 -11.115 1.00 35.50 183 ASN A C 1
ATOM 1372 O O . ASN A 1 183 ? 42.061 -11.569 -10.155 1.00 35.50 183 ASN A O 1
ATOM 1376 N N . GLY A 1 184 ? 41.328 -13.220 -11.503 1.00 39.66 184 GLY A N 1
ATOM 1377 C CA . GLY A 1 184 ? 40.018 -13.414 -10.902 1.00 39.66 184 GLY A CA 1
ATOM 1378 C C . GLY A 1 184 ? 40.064 -13.923 -9.465 1.00 39.66 184 GLY A C 1
ATOM 1379 O O . GLY A 1 184 ? 41.055 -14.479 -9.003 1.00 39.66 184 GLY A O 1
ATOM 1380 N N . GLY A 1 185 ? 38.932 -13.781 -8.783 1.00 29.02 185 GLY A N 1
ATOM 1381 C CA . GLY A 1 185 ? 38.723 -14.378 -7.472 1.00 29.02 185 GLY A CA 1
ATOM 1382 C C . GLY A 1 185 ? 37.784 -13.550 -6.612 1.00 29.02 185 GLY A C 1
ATOM 1383 O O . GLY A 1 185 ? 38.151 -12.501 -6.099 1.00 29.02 185 GLY A O 1
ATOM 1384 N N . LEU A 1 186 ? 36.569 -14.062 -6.427 1.00 47.59 186 LEU A N 1
ATOM 1385 C CA . LEU A 1 186 ? 35.772 -13.803 -5.234 1.00 47.59 186 LEU A CA 1
ATOM 1386 C C . LEU A 1 186 ? 36.645 -14.001 -3.987 1.00 47.59 186 LEU A C 1
ATOM 1388 O O . LEU A 1 186 ? 37.085 -15.120 -3.757 1.00 47.59 186 LEU A O 1
ATOM 1392 N N . VAL A 1 187 ? 36.821 -12.963 -3.171 1.00 40.25 187 VAL A N 1
ATOM 1393 C CA . VAL A 1 187 ? 36.917 -13.071 -1.705 1.00 40.25 187 VAL A CA 1
ATOM 1394 C C . VAL A 1 187 ? 36.604 -11.705 -1.097 1.00 40.25 187 VAL A C 1
ATOM 1396 O O . VAL A 1 187 ? 37.463 -10.843 -0.940 1.00 40.25 187 VAL A O 1
ATOM 1399 N N . VAL A 1 188 ? 35.334 -11.505 -0.754 1.00 48.44 188 VAL A N 1
ATOM 1400 C CA . VAL A 1 188 ? 34.946 -10.496 0.232 1.00 48.44 188 VAL A CA 1
ATOM 1401 C C . VAL A 1 188 ? 35.393 -11.063 1.581 1.00 48.44 188 VAL A C 1
ATOM 1403 O O . VAL A 1 188 ? 34.750 -11.980 2.091 1.00 48.44 188 VAL A O 1
ATOM 1406 N N . ASN A 1 189 ? 36.537 -10.611 2.105 1.00 36.19 189 ASN A N 1
ATOM 1407 C CA . ASN A 1 189 ? 36.969 -10.993 3.448 1.00 36.19 189 ASN A CA 1
ATOM 1408 C C . ASN A 1 189 ? 36.177 -10.174 4.480 1.00 36.19 189 ASN A C 1
ATOM 1410 O O . ASN A 1 189 ? 36.284 -8.948 4.533 1.00 36.19 189 ASN A O 1
ATOM 1414 N N . TRP A 1 190 ? 35.357 -10.877 5.256 1.00 49.62 190 TRP A N 1
ATOM 1415 C CA . TRP A 1 190 ? 34.686 -10.383 6.447 1.00 49.62 190 TRP A CA 1
ATOM 1416 C C . TRP A 1 190 ? 35.647 -10.511 7.627 1.00 49.62 190 TRP A C 1
ATOM 1418 O O . TRP A 1 190 ? 35.736 -11.589 8.203 1.00 49.62 190 TRP A O 1
ATOM 1428 N N . ASP A 1 191 ? 36.306 -9.423 8.022 1.00 37.91 191 ASP A N 1
ATOM 1429 C CA . ASP A 1 191 ? 36.964 -9.364 9.327 1.00 37.91 191 ASP A CA 1
ATOM 1430 C C . ASP A 1 191 ? 36.486 -8.151 10.125 1.00 37.91 191 ASP A C 1
ATOM 1432 O O . ASP A 1 191 ? 36.640 -6.986 9.754 1.00 37.91 191 ASP A O 1
ATOM 1436 N N . ALA A 1 192 ? 35.845 -8.489 11.240 1.00 50.97 192 ALA A N 1
ATOM 1437 C CA . ALA A 1 192 ? 35.332 -7.610 12.263 1.00 50.97 192 ALA A CA 1
ATOM 1438 C C . ALA A 1 192 ? 36.472 -7.174 13.190 1.00 50.97 192 ALA A C 1
ATOM 1440 O O . ALA A 1 192 ? 36.915 -7.977 14.003 1.00 50.97 192 ALA A O 1
ATOM 1441 N N . ASN A 1 193 ? 36.916 -5.913 13.119 1.00 48.69 193 ASN A N 1
ATOM 1442 C CA . ASN A 1 193 ? 37.560 -5.258 14.264 1.00 48.69 193 ASN A CA 1
ATOM 1443 C C . ASN A 1 193 ? 37.649 -3.725 14.121 1.00 48.69 193 ASN A C 1
ATOM 1445 O O . ASN A 1 193 ? 38.727 -3.162 13.949 1.00 48.69 193 ASN A O 1
ATOM 1449 N N . ALA A 1 194 ? 36.514 -3.035 14.203 1.00 40.19 194 ALA A N 1
ATOM 1450 C CA . ALA A 1 194 ? 36.491 -1.584 14.395 1.00 40.19 194 ALA A CA 1
ATOM 1451 C C . ALA A 1 194 ? 35.578 -1.234 15.577 1.00 40.19 194 ALA A C 1
ATOM 1453 O O . ALA A 1 194 ? 34.560 -0.564 15.432 1.00 40.19 194 ALA A O 1
ATOM 1454 N N . ILE A 1 195 ? 35.940 -1.762 16.749 1.00 42.41 195 ILE A N 1
ATOM 1455 C CA . ILE A 1 195 ? 35.568 -1.196 18.045 1.00 42.41 195 ILE A CA 1
ATOM 1456 C C . ILE A 1 195 ? 36.879 -0.787 18.714 1.00 42.41 195 ILE A C 1
ATOM 1458 O O . ILE A 1 195 ? 37.656 -1.644 19.136 1.00 42.41 195 ILE A O 1
ATOM 1462 N N . ALA A 1 196 ? 37.120 0.516 18.758 1.00 38.19 196 ALA A N 1
ATOM 1463 C CA . ALA A 1 196 ? 37.940 1.195 19.751 1.00 38.19 196 ALA A CA 1
ATOM 1464 C C . ALA A 1 196 ? 37.404 2.622 19.875 1.00 38.19 196 ALA A C 1
ATOM 1466 O O . ALA A 1 196 ? 37.221 3.261 18.814 1.00 38.19 196 ALA A O 1
#

Foldseek 3Di:
DQLVLLLLLLVLLLVLLVLLVVLLVCVVPDPVSNVVSVVSSVVSVVSNVVSVLVLLQLLDAPVCSVVSSVVVVCCCCVCPVVNLVVQLVVQLCVQLVPDPDPVSSSVSSSVSSNVVSVVSNVVSVVSVVVSVCSVVSSVVSVVVVVVVVVVCVVVVVVPPDPVVVVVVPPDDDDDDDDDDDDDDDDDPDDDDDPDD

InterPro domains:
  IPR044770 Protein spinster-like [PTHR23505] (5-140)

Radius of gyration: 27.23 Å; chains: 1; bounding box: 79×37×57 Å

Organism: NCBI:txid282301

pLDDT: mean 77.41, std 19.13, range [29.02, 94.0]

Sequence (196 aa):
MPNIDPIVNGAGLLLAGPFLWATLYLVPVSVYLTLVLMFATELLLCLNWALVNEITLRVTVPTRRSMATSINILASHLLGDAGSPYLVGLASDLIAKNSASVAVKFSALQLAMYCCCFVSVLGGGAFLACSLTYLADCERVIRIEREANRYYRAEGEAYTPPASLQASSCDGDPQQQSPTDNNGGLVVNWDANAIA